Protein AF-A0A1V5WUS6-F1 (afdb_monomer_lite)

Structure (mmCIF, N/CA/C/O backbone):
data_AF-A0A1V5WUS6-F1
#
_entry.id   AF-A0A1V5WUS6-F1
#
loop_
_atom_site.group_PDB
_atom_site.id
_atom_site.type_symbol
_atom_site.label_atom_id
_atom_site.label_alt_id
_atom_site.label_comp_id
_atom_site.label_asym_id
_atom_site.label_entity_id
_atom_site.label_seq_id
_atom_site.pdbx_PDB_ins_code
_atom_site.Cartn_x
_atom_site.Cartn_y
_atom_site.Cartn_z
_atom_site.occupancy
_atom_site.B_iso_or_equiv
_atom_site.auth_seq_id
_atom_site.auth_comp_id
_atom_site.auth_asym_id
_atom_site.auth_atom_id
_atom_site.pdbx_PDB_model_num
ATOM 1 N N . MET A 1 1 ? 22.631 -16.502 -32.847 1.00 62.44 1 MET A N 1
ATOM 2 C CA . MET A 1 1 ? 21.540 -15.737 -32.199 1.00 62.44 1 MET A CA 1
ATOM 3 C C . MET A 1 1 ? 22.213 -14.756 -31.245 1.00 62.44 1 MET A C 1
ATOM 5 O O . MET A 1 1 ? 23.411 -14.928 -31.046 1.00 62.44 1 MET A O 1
ATOM 9 N N . PRO A 1 2 ? 21.577 -13.671 -30.772 1.00 81.31 2 PRO A N 1
ATOM 10 C CA . PRO A 1 2 ? 22.255 -12.816 -29.809 1.00 81.31 2 PRO A CA 1
ATOM 11 C C . PRO A 1 2 ? 22.436 -13.568 -28.485 1.00 81.31 2 PRO A C 1
ATOM 13 O O . PRO A 1 2 ? 21.530 -14.272 -28.034 1.00 81.31 2 PRO A O 1
ATOM 16 N N . GLU A 1 3 ? 23.617 -13.408 -27.900 1.00 85.94 3 GLU A N 1
ATOM 17 C CA . GLU A 1 3 ? 24.054 -14.095 -26.689 1.00 85.94 3 GLU A CA 1
ATOM 18 C C . GLU A 1 3 ? 23.715 -13.232 -25.465 1.00 85.94 3 GLU A C 1
ATOM 20 O O . GLU A 1 3 ? 24.193 -12.102 -25.327 1.00 85.94 3 GLU A O 1
ATOM 25 N N . TRP A 1 4 ? 22.836 -13.734 -24.599 1.00 91.31 4 TRP A N 1
ATOM 26 C CA . TRP A 1 4 ? 22.372 -13.021 -23.412 1.00 91.31 4 TRP A CA 1
ATOM 27 C C . TRP A 1 4 ? 23.276 -13.322 -22.225 1.00 91.31 4 TRP A C 1
ATOM 29 O O . TRP A 1 4 ? 23.575 -14.481 -21.942 1.00 91.31 4 TRP A O 1
ATOM 39 N N . ILE A 1 5 ? 23.644 -12.285 -21.475 1.00 92.75 5 ILE A N 1
ATOM 40 C CA . ILE A 1 5 ? 24.338 -12.448 -20.198 1.00 92.75 5 ILE A CA 1
ATOM 41 C C . ILE A 1 5 ? 23.312 -12.928 -19.181 1.00 92.75 5 ILE A C 1
ATOM 43 O O . ILE A 1 5 ? 22.388 -12.182 -18.849 1.00 92.75 5 ILE A O 1
ATOM 47 N N . ARG A 1 6 ? 23.480 -14.151 -18.677 1.00 91.81 6 ARG A N 1
ATOM 48 C CA . ARG A 1 6 ? 22.611 -14.716 -17.650 1.00 91.81 6 ARG A CA 1
ATOM 49 C C . ARG A 1 6 ? 23.212 -14.530 -16.265 1.00 91.81 6 ARG A C 1
ATOM 51 O O . ARG A 1 6 ? 24.393 -14.775 -16.024 1.00 91.81 6 ARG A O 1
ATOM 58 N N . LEU A 1 7 ? 22.367 -14.078 -15.354 1.00 90.25 7 LEU A N 1
ATOM 59 C CA . LEU A 1 7 ? 22.645 -13.980 -13.936 1.00 90.25 7 LEU A CA 1
ATOM 60 C C . LEU A 1 7 ? 21.566 -14.765 -13.193 1.00 90.25 7 LEU A C 1
ATOM 62 O O . LEU A 1 7 ? 20.386 -14.577 -13.479 1.00 90.25 7 LEU A O 1
ATOM 66 N N . THR A 1 8 ? 21.949 -15.628 -12.262 1.00 89.56 8 THR A N 1
ATOM 67 C CA . THR A 1 8 ? 21.030 -16.455 -11.467 1.00 89.56 8 THR A CA 1
ATOM 68 C C . THR A 1 8 ? 21.262 -16.230 -9.983 1.00 89.56 8 THR A C 1
ATOM 70 O O . THR A 1 8 ? 22.401 -16.038 -9.562 1.00 89.56 8 THR A O 1
ATOM 73 N N . CYS A 1 9 ? 20.211 -16.307 -9.181 1.00 84.31 9 CYS A N 1
ATOM 74 C CA . CYS A 1 9 ? 20.321 -16.424 -7.732 1.00 84.31 9 CYS A CA 1
ATOM 75 C C . CYS A 1 9 ? 19.543 -17.658 -7.268 1.00 84.31 9 CYS A C 1
ATOM 77 O O . CYS A 1 9 ? 18.593 -18.091 -7.929 1.00 84.31 9 CYS A O 1
ATOM 79 N N . GLU A 1 10 ? 19.971 -18.246 -6.154 1.00 75.25 10 GLU A N 1
ATOM 80 C CA . GLU A 1 10 ? 19.093 -19.120 -5.383 1.00 75.25 10 GLU A CA 1
ATOM 81 C C . GLU A 1 10 ? 18.150 -18.189 -4.624 1.00 75.25 10 GLU A C 1
ATOM 83 O O . GLU A 1 10 ? 18.639 -17.387 -3.830 1.00 75.25 10 GLU A O 1
ATOM 88 N N . PRO A 1 11 ? 16.848 -18.185 -4.942 1.00 62.97 11 PRO A N 1
ATOM 89 C CA . PRO A 1 11 ? 15.936 -17.289 -4.263 1.00 62.97 11 PRO A CA 1
ATOM 90 C C . PRO A 1 11 ? 15.671 -17.809 -2.850 1.00 62.97 11 PRO A C 1
ATOM 92 O O . PRO A 1 11 ? 15.524 -19.021 -2.654 1.00 62.97 11 PRO A O 1
ATOM 95 N N . ASP A 1 12 ? 15.553 -16.894 -1.895 1.00 62.06 12 ASP A N 1
ATOM 96 C CA . ASP A 1 12 ? 15.101 -17.235 -0.542 1.00 62.06 12 ASP A CA 1
ATOM 97 C C . ASP A 1 12 ? 13.561 -17.378 -0.491 1.00 62.06 12 ASP A C 1
ATOM 99 O O . ASP A 1 12 ? 13.023 -17.962 0.450 1.00 62.06 12 ASP A O 1
ATOM 103 N N . ASP A 1 13 ? 12.858 -16.908 -1.534 1.00 56.66 13 ASP A N 1
ATOM 104 C CA . ASP A 1 13 ? 11.393 -16.856 -1.642 1.00 56.66 13 ASP A CA 1
ATOM 105 C C . ASP A 1 13 ? 10.882 -17.267 -3.049 1.00 56.66 13 ASP A C 1
ATOM 107 O O . ASP A 1 13 ? 11.535 -17.055 -4.072 1.00 56.66 13 ASP A O 1
ATOM 111 N N . GLU A 1 14 ? 9.685 -17.850 -3.147 1.00 54.53 14 GLU A N 1
ATOM 112 C CA . GLU A 1 14 ? 9.074 -18.262 -4.421 1.00 54.53 14 GLU A CA 1
ATOM 113 C C . GLU A 1 14 ? 8.740 -17.074 -5.345 1.00 54.53 14 GLU A C 1
ATOM 115 O O . GLU A 1 14 ? 8.695 -17.236 -6.572 1.00 54.53 14 GLU A O 1
ATOM 120 N N . ASP A 1 15 ? 8.560 -15.876 -4.785 1.00 54.22 15 ASP A N 1
ATOM 121 C CA . ASP A 1 15 ? 8.222 -14.662 -5.537 1.00 54.22 15 ASP A CA 1
ATOM 122 C C . ASP A 1 15 ? 9.435 -13.904 -6.117 1.00 54.22 15 ASP A C 1
ATOM 124 O O . ASP A 1 15 ? 9.269 -12.998 -6.953 1.00 54.22 15 ASP A O 1
ATOM 128 N N . GLU A 1 16 ? 10.658 -14.299 -5.752 1.00 63.81 16 GLU A N 1
ATOM 129 C CA . GLU A 1 16 ? 11.889 -13.693 -6.257 1.00 63.81 16 GLU A CA 1
ATOM 130 C C . GLU A 1 16 ? 12.244 -14.156 -7.681 1.00 63.81 16 GLU A C 1
ATOM 132 O O . GLU A 1 16 ? 11.954 -15.269 -8.143 1.00 63.81 16 GLU A O 1
ATOM 137 N N . PHE A 1 17 ? 12.891 -13.261 -8.431 1.00 75.69 17 PHE A N 1
ATOM 138 C CA . PHE A 1 17 ? 13.383 -13.591 -9.763 1.00 75.69 17 PHE A CA 1
ATOM 139 C C . PHE A 1 17 ? 14.575 -14.544 -9.652 1.00 75.69 17 PHE A C 1
ATOM 141 O O . PHE A 1 17 ? 15.631 -14.163 -9.176 1.00 75.69 17 PHE A O 1
ATOM 148 N N . ARG A 1 18 ? 14.442 -15.765 -10.171 1.00 81.50 18 ARG A N 1
ATOM 149 C CA . ARG A 1 18 ? 15.521 -16.768 -10.196 1.00 81.50 18 ARG A CA 1
ATOM 150 C C . ARG A 1 18 ? 16.643 -16.422 -11.158 1.00 81.50 18 ARG A C 1
ATOM 152 O O . ARG A 1 18 ? 17.767 -16.900 -11.017 1.00 81.50 18 ARG A O 1
ATOM 159 N N . TYR A 1 19 ? 16.325 -15.656 -12.194 1.00 88.94 19 TYR A N 1
ATOM 160 C CA . TYR A 1 19 ? 17.318 -15.220 -13.157 1.00 88.94 19 TYR A CA 1
ATOM 161 C C . TYR A 1 19 ? 16.983 -13.872 -13.772 1.00 88.94 19 TYR A C 1
ATOM 163 O O . TYR A 1 19 ? 15.819 -13.500 -13.932 1.00 88.94 19 TYR A O 1
ATOM 171 N N . ALA A 1 20 ? 18.045 -13.197 -14.191 1.00 90.31 20 ALA A N 1
ATOM 172 C CA . ALA A 1 20 ? 18.027 -12.034 -15.048 1.00 90.31 20 ALA A CA 1
ATOM 173 C C . ALA A 1 20 ? 18.927 -12.302 -16.264 1.00 90.31 20 ALA A C 1
ATOM 175 O O . ALA A 1 20 ? 20.124 -12.551 -16.135 1.00 90.31 20 ALA A O 1
ATOM 176 N N . GLU A 1 21 ? 18.348 -12.248 -17.456 1.00 93.31 21 GLU A N 1
ATOM 177 C CA . GLU A 1 21 ? 19.040 -12.280 -18.740 1.00 93.31 21 GLU A CA 1
ATOM 178 C C . GLU A 1 21 ? 19.123 -10.839 -19.268 1.00 93.31 21 GLU A C 1
ATOM 180 O O . GLU A 1 21 ? 18.108 -10.144 -19.386 1.00 93.31 21 GLU A O 1
ATOM 185 N N . LEU A 1 22 ? 20.329 -10.368 -19.588 1.00 93.31 22 LEU A N 1
ATOM 186 C CA . LEU A 1 22 ? 20.559 -9.017 -20.094 1.00 93.31 22 LEU A CA 1
ATOM 187 C C . LEU A 1 22 ? 21.292 -9.044 -21.430 1.00 93.31 22 LEU A C 1
ATOM 189 O O . LEU A 1 22 ? 22.274 -9.764 -21.606 1.00 93.31 22 LEU A O 1
ATOM 193 N N . LEU A 1 23 ? 20.852 -8.194 -22.351 1.00 93.12 23 LEU A N 1
ATOM 194 C CA . LEU A 1 23 ? 21.467 -8.030 -23.662 1.00 93.12 23 LEU A CA 1
ATOM 195 C C . LEU A 1 23 ? 21.480 -6.553 -24.050 1.00 93.12 23 LEU A C 1
ATOM 197 O O . LEU A 1 23 ? 20.497 -5.837 -23.868 1.00 93.12 23 LEU A O 1
ATOM 201 N N . CYS A 1 24 ? 22.586 -6.097 -24.626 1.00 91.00 24 CYS A N 1
ATOM 202 C CA . CYS A 1 24 ? 22.674 -4.783 -25.250 1.00 91.00 24 CYS A CA 1
ATOM 203 C C . CYS A 1 24 ? 22.837 -4.953 -26.759 1.00 91.00 24 CYS A C 1
ATOM 205 O O . CYS A 1 24 ? 23.761 -5.628 -27.205 1.00 91.00 24 CYS A O 1
ATOM 207 N N . GLU A 1 25 ? 21.984 -4.292 -27.536 1.00 90.12 25 GLU A N 1
ATOM 208 C CA . GLU A 1 25 ? 22.070 -4.269 -28.996 1.00 90.12 25 GLU A CA 1
ATOM 209 C C . GLU A 1 25 ? 21.793 -2.845 -29.493 1.00 90.12 25 GLU A C 1
ATOM 211 O O . GLU A 1 25 ? 20.718 -2.276 -29.271 1.00 90.12 25 GLU A O 1
ATOM 216 N N . GLY A 1 26 ? 22.797 -2.225 -30.119 1.00 88.56 26 GLY A N 1
ATOM 217 C CA . GLY A 1 26 ? 22.755 -0.805 -30.466 1.00 88.56 26 GLY A CA 1
ATOM 218 C C . GLY A 1 26 ? 22.480 0.071 -29.238 1.00 88.56 26 GLY A C 1
ATOM 219 O O . GLY A 1 26 ? 23.111 -0.072 -28.194 1.00 88.56 26 GLY A O 1
ATOM 220 N N . ASN A 1 27 ? 21.516 0.987 -29.339 1.00 87.56 27 ASN A N 1
ATOM 221 C CA . ASN A 1 27 ? 21.106 1.861 -28.234 1.00 87.56 27 ASN A CA 1
ATOM 222 C C . ASN A 1 27 ? 20.016 1.263 -27.327 1.00 87.56 27 ASN A C 1
ATOM 224 O O . ASN A 1 27 ? 19.425 1.998 -26.530 1.00 87.56 27 ASN A O 1
ATOM 228 N N . LYS A 1 28 ? 19.722 -0.034 -27.449 1.00 87.50 28 LYS A N 1
ATOM 229 C CA . LYS A 1 28 ? 18.692 -0.712 -26.662 1.00 87.50 28 LYS A CA 1
ATOM 230 C C . LYS A 1 28 ? 19.318 -1.656 -25.646 1.00 87.50 28 LYS A C 1
ATOM 232 O O . LYS A 1 28 ? 20.238 -2.410 -25.955 1.00 87.50 28 LYS A O 1
ATOM 237 N N . LEU A 1 29 ? 18.775 -1.614 -24.437 1.00 89.44 29 LEU A N 1
ATOM 238 C CA . LEU A 1 29 ? 19.043 -2.564 -23.371 1.00 89.44 29 LEU A CA 1
ATOM 239 C C . LEU A 1 29 ? 17.800 -3.432 -23.182 1.00 89.44 29 LEU A C 1
ATOM 241 O O . LEU A 1 29 ? 16.721 -2.911 -22.902 1.00 89.44 29 LEU A O 1
ATOM 245 N N . TYR A 1 30 ? 17.966 -4.737 -23.328 1.00 89.62 30 TYR A N 1
ATOM 246 C CA . TYR A 1 30 ? 16.935 -5.733 -23.095 1.00 89.62 30 TYR A CA 1
ATOM 247 C C . TYR A 1 30 ? 17.204 -6.408 -21.756 1.00 89.62 30 TYR A C 1
ATOM 249 O O . TYR A 1 30 ? 18.336 -6.802 -21.469 1.00 89.62 30 TYR A O 1
ATOM 257 N N . ILE A 1 31 ? 16.162 -6.522 -20.942 1.00 90.69 31 ILE A N 1
ATOM 258 C CA . ILE A 1 31 ? 16.214 -7.160 -19.631 1.00 90.69 31 ILE A CA 1
ATOM 259 C C . ILE A 1 31 ? 15.062 -8.150 -19.578 1.00 90.69 31 ILE A C 1
ATOM 261 O O . ILE A 1 31 ? 13.908 -7.775 -19.790 1.00 90.69 31 ILE A O 1
ATOM 265 N N . ARG A 1 32 ? 15.368 -9.411 -19.305 1.00 89.12 32 ARG A N 1
ATOM 266 C CA . ARG A 1 32 ? 14.373 -10.450 -19.070 1.00 89.12 32 ARG A CA 1
ATOM 267 C C . ARG A 1 32 ? 14.598 -11.038 -17.690 1.00 89.12 32 ARG A C 1
ATOM 269 O O . ARG A 1 32 ? 15.693 -11.503 -17.409 1.00 89.12 32 ARG A O 1
ATOM 276 N N . CYS A 1 33 ? 13.569 -11.041 -16.854 1.00 88.94 33 CYS A N 1
ATOM 277 C CA . CYS A 1 33 ? 13.634 -11.648 -15.528 1.00 88.94 33 CYS A CA 1
ATOM 278 C C . CYS A 1 33 ? 12.573 -12.737 -15.405 1.00 88.94 33 CYS A C 1
ATOM 280 O O . CYS A 1 33 ? 11.416 -12.495 -15.761 1.00 88.94 33 CYS A O 1
ATOM 282 N N . GLY A 1 34 ? 12.952 -13.912 -14.905 1.00 85.19 34 GLY A N 1
ATOM 283 C CA . GLY A 1 34 ? 12.038 -15.036 -14.690 1.00 85.19 34 GLY A CA 1
ATOM 284 C C . GLY A 1 34 ? 11.946 -15.428 -13.222 1.00 85.19 34 GLY A C 1
ATOM 285 O O . GLY A 1 34 ? 12.941 -15.372 -12.501 1.00 85.19 34 GLY A O 1
ATOM 286 N N . ARG A 1 35 ? 10.744 -15.795 -12.781 1.00 81.31 35 ARG A N 1
ATOM 287 C CA . ARG A 1 35 ? 10.425 -16.216 -11.407 1.00 81.31 35 ARG A CA 1
ATOM 288 C C . ARG A 1 35 ? 10.353 -17.737 -11.269 1.00 81.31 35 ARG A C 1
ATOM 290 O O . ARG A 1 35 ? 10.345 -18.459 -12.268 1.00 81.31 35 ARG A O 1
ATOM 297 N N . ALA A 1 36 ? 10.292 -18.220 -10.026 1.00 69.25 36 ALA A N 1
ATOM 298 C CA . ALA A 1 36 ? 10.143 -19.642 -9.708 1.00 69.25 36 ALA A CA 1
ATOM 299 C C . ALA A 1 36 ? 8.875 -20.271 -10.306 1.00 69.25 36 ALA A C 1
ATOM 301 O O . ALA A 1 36 ? 8.911 -21.408 -10.772 1.00 69.25 36 ALA A O 1
ATOM 302 N N . ASP A 1 37 ? 7.785 -19.503 -10.346 1.00 67.12 37 ASP A N 1
ATOM 303 C CA . ASP A 1 37 ? 6.474 -19.897 -10.875 1.00 67.12 37 ASP A CA 1
ATOM 304 C C . ASP A 1 37 ? 6.410 -19.960 -12.416 1.00 67.12 37 ASP A C 1
ATOM 306 O O . ASP A 1 37 ? 5.351 -20.214 -12.996 1.00 67.12 37 ASP A O 1
ATOM 310 N N . GLY A 1 38 ? 7.535 -19.717 -13.096 1.00 70.44 38 GLY A N 1
ATOM 311 C CA . GLY A 1 38 ? 7.638 -19.718 -14.552 1.00 70.44 38 GLY A CA 1
ATOM 312 C C . GLY A 1 38 ? 7.119 -18.445 -15.223 1.00 70.44 38 GLY A C 1
ATOM 313 O O . GLY A 1 38 ? 7.113 -18.380 -16.455 1.00 70.44 38 GLY A O 1
ATOM 314 N N . LYS A 1 39 ? 6.703 -17.415 -14.469 1.00 73.69 39 LYS A N 1
ATOM 315 C CA . LYS A 1 39 ? 6.366 -16.114 -15.057 1.00 73.69 39 LYS A CA 1
ATOM 316 C C . LYS A 1 39 ? 7.633 -15.367 -15.455 1.00 73.69 39 LYS A C 1
ATOM 318 O O . LYS A 1 39 ? 8.558 -15.189 -14.662 1.00 73.69 39 LYS A O 1
ATOM 323 N N . GLU A 1 40 ? 7.633 -14.862 -16.683 1.00 81.75 40 GLU A N 1
ATOM 324 C CA . GLU A 1 40 ? 8.701 -14.025 -17.219 1.00 81.75 40 GLU A CA 1
ATOM 325 C C . GLU A 1 40 ? 8.230 -12.579 -17.388 1.00 81.75 40 GLU A C 1
ATOM 327 O O . GLU A 1 40 ? 7.088 -12.294 -17.756 1.00 81.75 40 GLU A O 1
ATOM 332 N N . THR A 1 41 ? 9.148 -11.648 -17.162 1.00 81.88 41 THR A N 1
ATOM 333 C CA . THR A 1 41 ? 8.974 -10.231 -17.470 1.00 81.88 41 THR A CA 1
ATOM 334 C C . THR A 1 41 ? 10.049 -9.802 -18.449 1.00 81.88 41 THR A C 1
ATOM 336 O O . THR A 1 41 ? 11.197 -10.232 -18.354 1.00 81.88 41 THR A O 1
ATOM 339 N N . VAL A 1 42 ? 9.671 -8.961 -19.409 1.00 84.94 42 VAL A N 1
ATOM 340 C CA . VAL A 1 42 ? 10.584 -8.423 -20.416 1.00 84.94 42 VAL A CA 1
ATOM 341 C C . VAL A 1 42 ? 10.472 -6.909 -20.419 1.00 84.94 42 VAL A C 1
ATOM 343 O O . VAL A 1 42 ? 9.386 -6.354 -20.589 1.00 84.94 42 VAL A O 1
ATOM 346 N N . GLU A 1 43 ? 11.609 -6.248 -20.265 1.00 83.94 43 GLU A N 1
ATOM 347 C CA . GLU A 1 43 ? 11.764 -4.805 -20.358 1.00 83.94 43 GLU A CA 1
ATOM 348 C C . GLU A 1 43 ? 12.722 -4.467 -21.504 1.00 83.94 43 GLU A C 1
ATOM 350 O O . GLU A 1 43 ? 13.792 -5.062 -21.648 1.00 83.94 43 GLU A O 1
ATOM 355 N N . ILE A 1 44 ? 12.339 -3.485 -22.322 1.00 86.56 44 ILE A N 1
ATOM 356 C CA . ILE A 1 44 ? 13.185 -2.943 -23.386 1.00 86.56 44 ILE A CA 1
ATOM 357 C C . ILE A 1 44 ? 13.377 -1.455 -23.120 1.00 86.56 44 ILE A C 1
ATOM 359 O O . ILE A 1 44 ? 12.440 -0.660 -23.216 1.00 86.56 44 ILE A O 1
ATOM 363 N N . LYS A 1 45 ? 14.612 -1.063 -22.814 1.00 82.06 45 LYS A N 1
ATOM 364 C CA . LYS A 1 45 ? 14.983 0.323 -22.544 1.00 82.06 45 LYS A CA 1
ATOM 365 C C . LYS A 1 45 ? 15.763 0.892 -23.719 1.00 82.06 45 LYS A C 1
ATOM 367 O O . LYS A 1 45 ? 16.908 0.520 -23.964 1.00 82.06 45 LYS A O 1
ATOM 372 N N . THR A 1 46 ? 15.151 1.833 -24.431 1.00 85.25 46 THR A N 1
ATOM 373 C CA . THR A 1 46 ? 15.827 2.583 -25.499 1.00 85.25 46 THR A CA 1
ATOM 374 C C . THR A 1 46 ? 16.540 3.793 -24.901 1.00 85.25 46 THR A C 1
ATOM 376 O O . THR A 1 46 ? 15.927 4.611 -24.215 1.00 85.25 46 THR A O 1
ATOM 379 N N . LEU A 1 47 ? 17.843 3.906 -25.148 1.00 84.06 47 LEU A N 1
ATOM 380 C CA . LEU A 1 47 ? 18.706 4.966 -24.632 1.00 84.06 47 LEU A CA 1
ATOM 381 C C . LEU A 1 47 ? 19.181 5.889 -25.759 1.00 84.06 47 LEU A C 1
ATOM 383 O O . LEU A 1 47 ? 19.007 5.612 -26.945 1.00 84.06 47 LEU A O 1
ATOM 387 N N . LYS A 1 48 ? 19.775 7.028 -25.384 1.00 83.44 48 LYS A N 1
ATOM 388 C CA . LYS A 1 48 ? 20.193 8.062 -26.346 1.00 83.44 48 LYS A CA 1
ATOM 389 C C . LYS A 1 48 ? 21.288 7.582 -27.301 1.00 83.44 48 LYS A C 1
ATOM 391 O O . LYS A 1 48 ? 21.289 7.970 -28.461 1.00 83.44 48 LYS A O 1
ATOM 396 N N . THR A 1 49 ? 22.219 6.769 -26.807 1.00 88.69 49 THR A N 1
ATOM 397 C CA . THR A 1 49 ? 23.372 6.269 -27.567 1.00 88.69 49 THR A CA 1
ATOM 398 C C . THR A 1 49 ? 23.676 4.822 -27.193 1.00 88.69 49 THR A C 1
ATOM 400 O O . THR A 1 49 ? 23.325 4.372 -26.100 1.00 88.69 49 THR A O 1
ATOM 403 N N . GLU A 1 50 ? 24.377 4.109 -28.073 1.00 90.31 50 GLU A N 1
ATOM 404 C CA . GLU A 1 50 ? 24.885 2.759 -27.797 1.00 90.31 50 GLU A CA 1
ATOM 405 C C . GLU A 1 50 ? 25.826 2.729 -26.586 1.00 90.31 50 GLU A C 1
ATOM 407 O O . GLU A 1 50 ? 25.705 1.866 -25.721 1.00 90.31 50 GLU A O 1
ATOM 412 N N . GLU A 1 51 ? 26.706 3.722 -26.441 1.00 88.44 51 GLU A N 1
ATOM 413 C CA . GLU A 1 51 ? 27.579 3.816 -25.265 1.00 88.44 51 GLU A CA 1
ATOM 414 C C . GLU A 1 51 ? 26.788 3.943 -23.959 1.00 88.44 51 GLU A C 1
ATOM 416 O O . GLU A 1 51 ? 27.167 3.364 -22.940 1.00 88.44 51 GLU A O 1
ATOM 421 N N . SER A 1 52 ? 25.666 4.671 -23.985 1.00 86.44 52 SER A N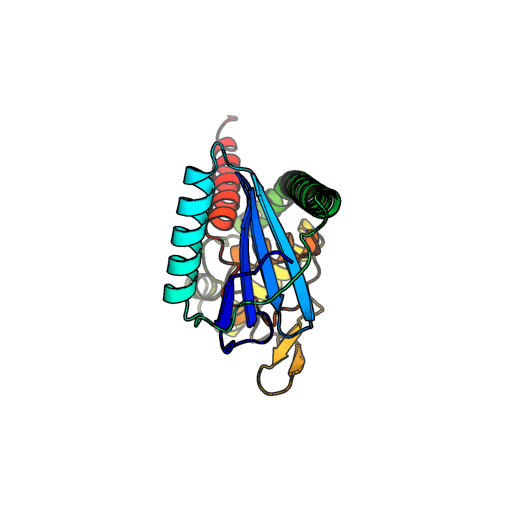 1
ATOM 422 C CA . SER A 1 52 ? 24.777 4.787 -22.826 1.00 86.44 52 SER A CA 1
ATOM 423 C C . SER A 1 52 ? 24.133 3.443 -22.490 1.00 86.44 52 SER A C 1
ATOM 425 O O . SER A 1 52 ? 24.011 3.108 -21.312 1.00 86.44 52 SER A O 1
ATOM 427 N N . ALA A 1 53 ? 23.755 2.660 -23.506 1.00 83.81 53 ALA A N 1
ATOM 428 C CA . ALA A 1 53 ? 23.203 1.319 -23.328 1.00 83.81 53 ALA A CA 1
ATOM 429 C C . ALA A 1 53 ? 24.226 0.344 -22.748 1.00 83.81 53 ALA A C 1
ATOM 431 O O . ALA A 1 53 ? 23.929 -0.313 -21.751 1.00 83.81 53 ALA A O 1
ATOM 432 N N . ARG A 1 54 ? 25.465 0.355 -23.250 1.00 88.69 54 ARG A N 1
ATOM 433 C CA . ARG A 1 54 ? 26.567 -0.443 -22.691 1.00 88.69 54 ARG A CA 1
ATOM 434 C C . ARG A 1 54 ? 26.883 -0.064 -21.244 1.00 88.69 54 ARG A C 1
ATOM 436 O O . ARG A 1 54 ? 27.031 -0.942 -20.401 1.00 88.69 54 ARG A O 1
ATOM 443 N N . ARG A 1 55 ? 26.934 1.235 -20.919 1.00 85.56 55 ARG A N 1
ATOM 444 C CA . ARG A 1 55 ? 27.127 1.687 -19.527 1.00 85.56 55 ARG A CA 1
ATOM 445 C C . ARG A 1 55 ? 25.981 1.226 -18.629 1.00 85.56 55 ARG A C 1
ATOM 447 O O . ARG A 1 55 ? 26.239 0.701 -17.552 1.00 85.56 55 ARG A O 1
ATOM 454 N N . SER A 1 56 ? 24.738 1.377 -19.087 1.00 88.00 56 SER A N 1
ATOM 455 C CA . SER A 1 56 ? 23.554 0.937 -18.342 1.00 88.00 56 SER A CA 1
ATOM 456 C C . SER A 1 56 ? 23.539 -0.578 -18.123 1.00 88.00 56 SER A C 1
ATOM 458 O O . SER A 1 56 ? 23.167 -1.012 -17.035 1.00 88.00 56 SER A O 1
ATOM 460 N N . LEU A 1 57 ? 23.969 -1.372 -19.113 1.00 90.25 57 LEU A N 1
ATOM 461 C CA . LEU A 1 57 ? 24.138 -2.822 -18.986 1.00 90.25 57 LEU A CA 1
ATOM 462 C C . LEU A 1 57 ? 25.123 -3.149 -17.857 1.00 90.25 57 LEU A C 1
ATOM 464 O O . LEU A 1 57 ? 24.769 -3.863 -16.922 1.00 90.25 57 LEU A O 1
ATOM 468 N N . THR A 1 58 ? 26.327 -2.572 -17.896 1.00 88.44 58 THR A N 1
ATOM 469 C CA . THR A 1 58 ? 27.357 -2.801 -16.872 1.00 88.44 58 THR A CA 1
ATOM 470 C C . THR A 1 58 ? 26.885 -2.380 -15.482 1.00 88.44 58 THR A C 1
ATOM 472 O O . THR A 1 58 ? 27.090 -3.108 -14.511 1.00 88.44 58 THR A O 1
ATOM 475 N N . THR A 1 59 ? 26.219 -1.227 -15.365 1.00 89.38 59 THR A N 1
ATOM 476 C CA . THR A 1 59 ? 25.634 -0.777 -14.096 1.00 89.38 59 THR A CA 1
ATOM 477 C C . THR A 1 59 ? 24.610 -1.778 -13.571 1.00 89.38 59 THR A C 1
ATOM 479 O O . THR A 1 59 ? 24.633 -2.082 -12.380 1.00 89.38 59 THR A O 1
ATOM 482 N N . ARG A 1 60 ? 23.744 -2.321 -14.436 1.00 88.19 60 ARG A N 1
ATOM 483 C CA . ARG A 1 60 ? 22.707 -3.272 -14.024 1.00 88.19 60 ARG A CA 1
ATOM 484 C C . ARG A 1 60 ? 23.289 -4.623 -13.614 1.00 88.19 60 ARG A C 1
ATOM 486 O O . ARG A 1 60 ? 22.894 -5.132 -12.574 1.00 88.19 60 ARG A O 1
ATOM 493 N N . ILE A 1 61 ? 24.272 -5.143 -14.351 1.00 88.81 61 ILE A N 1
ATOM 494 C CA . ILE A 1 61 ? 25.008 -6.364 -13.977 1.00 88.81 61 ILE A CA 1
ATOM 495 C C . ILE A 1 61 ? 25.655 -6.197 -12.599 1.00 88.81 61 ILE A C 1
ATOM 497 O O . ILE A 1 61 ? 25.535 -7.067 -11.743 1.00 88.81 61 ILE A O 1
ATOM 501 N N . ASN A 1 62 ? 26.318 -5.064 -12.359 1.00 85.75 62 ASN A N 1
ATOM 502 C CA . ASN A 1 62 ? 26.962 -4.806 -11.074 1.00 85.75 62 ASN A CA 1
ATOM 503 C C . ASN A 1 62 ? 25.955 -4.643 -9.928 1.00 85.75 62 ASN A C 1
ATOM 505 O O . ASN A 1 62 ? 26.272 -5.029 -8.808 1.00 85.75 62 ASN A O 1
ATOM 509 N N . ALA A 1 63 ? 24.773 -4.073 -10.186 1.00 83.88 63 ALA A N 1
ATOM 510 C CA . ALA A 1 63 ? 23.702 -3.993 -9.194 1.00 83.88 63 ALA A CA 1
ATOM 511 C C . ALA A 1 63 ? 23.196 -5.394 -8.819 1.00 83.88 63 ALA A C 1
ATOM 513 O O . ALA A 1 63 ? 23.245 -5.750 -7.649 1.00 83.88 63 ALA A O 1
ATOM 514 N N . LEU A 1 64 ? 22.861 -6.221 -9.815 1.00 85.56 64 LEU A N 1
ATOM 515 C CA . LEU A 1 64 ? 22.402 -7.599 -9.603 1.00 85.56 64 LEU A CA 1
ATOM 516 C C . LEU A 1 64 ? 23.444 -8.447 -8.858 1.00 85.56 64 LEU A C 1
ATOM 518 O O . LEU A 1 64 ? 23.108 -9.200 -7.954 1.00 85.56 64 LEU A O 1
ATOM 522 N N . ARG A 1 65 ? 24.736 -8.271 -9.156 1.00 86.25 65 ARG A N 1
ATOM 523 C CA . ARG A 1 65 ? 25.812 -8.945 -8.408 1.00 86.25 65 ARG A CA 1
ATOM 524 C C . ARG A 1 65 ? 25.888 -8.533 -6.938 1.00 86.25 65 ARG A C 1
ATOM 526 O O . ARG A 1 65 ? 26.252 -9.352 -6.104 1.00 86.25 65 ARG A O 1
ATOM 533 N N . ARG A 1 66 ? 25.579 -7.274 -6.606 1.00 84.75 66 ARG A N 1
ATOM 534 C CA . ARG A 1 66 ? 25.500 -6.826 -5.201 1.00 84.75 66 ARG A CA 1
ATOM 535 C C . ARG A 1 66 ? 24.277 -7.397 -4.491 1.00 84.75 66 ARG A C 1
ATOM 537 O O . ARG A 1 66 ? 24.341 -7.591 -3.286 1.00 84.75 66 ARG A O 1
ATOM 544 N N . GLU A 1 67 ? 23.213 -7.664 -5.241 1.00 81.75 67 GLU A N 1
ATOM 545 C CA . GLU A 1 67 ? 21.985 -8.326 -4.784 1.00 81.75 67 GLU A CA 1
ATOM 546 C C . GLU A 1 67 ? 22.142 -9.858 -4.689 1.00 81.75 67 GLU A C 1
ATOM 548 O O . GLU A 1 67 ? 21.185 -10.547 -4.374 1.00 81.75 67 GLU A O 1
ATOM 553 N N . GLY A 1 68 ? 23.338 -10.409 -4.942 1.00 83.88 68 GLY A N 1
ATOM 554 C CA . GLY A 1 68 ? 23.623 -11.840 -4.776 1.00 83.88 68 GLY A CA 1
ATOM 555 C C . GLY A 1 68 ? 23.500 -12.684 -6.046 1.00 83.88 68 GLY A C 1
ATOM 556 O O . GLY A 1 68 ? 23.772 -13.881 -6.003 1.00 83.88 68 GLY A O 1
ATOM 557 N N . TYR A 1 69 ? 23.172 -12.089 -7.198 1.00 87.44 69 TYR A N 1
ATOM 558 C CA . TYR A 1 69 ? 23.120 -12.834 -8.454 1.00 87.44 69 TYR A CA 1
ATOM 559 C C . TYR A 1 69 ? 24.524 -13.204 -8.948 1.00 87.44 69 TYR A C 1
ATOM 561 O O . TYR A 1 69 ? 25.415 -12.357 -9.094 1.00 87.44 69 TYR A O 1
ATOM 569 N N . LEU A 1 70 ? 24.696 -14.473 -9.296 1.00 88.62 70 LEU A N 1
ATOM 570 C CA . LEU A 1 70 ? 25.921 -15.043 -9.839 1.00 88.62 70 LEU A CA 1
ATOM 571 C C . LEU A 1 70 ? 25.846 -15.117 -11.361 1.00 88.62 70 LEU A C 1
ATOM 573 O O . LEU A 1 70 ? 24.781 -15.305 -11.938 1.00 88.62 70 LEU A O 1
ATOM 577 N N . SER A 1 71 ? 26.986 -14.925 -12.025 1.00 88.44 71 SER A N 1
ATOM 578 C CA . SER A 1 71 ? 27.077 -15.090 -13.478 1.00 88.44 71 SER A CA 1
ATOM 579 C C . SER A 1 71 ? 27.024 -16.566 -13.840 1.00 88.44 71 SER A C 1
ATOM 581 O O . SER A 1 71 ? 27.805 -17.347 -13.305 1.00 88.44 71 SER A O 1
ATOM 583 N N . ASP A 1 72 ? 26.108 -16.893 -14.741 1.00 88.88 72 ASP A N 1
ATOM 584 C CA . ASP A 1 72 ? 25.915 -18.222 -15.311 1.00 88.88 72 ASP A CA 1
ATOM 585 C C . ASP A 1 72 ? 26.370 -18.214 -16.779 1.00 88.88 72 ASP A C 1
ATOM 587 O O . ASP A 1 72 ? 26.729 -17.158 -17.325 1.00 88.88 72 ASP A O 1
ATOM 591 N N . ASP A 1 73 ? 26.360 -19.380 -17.418 1.00 87.12 73 ASP A N 1
ATOM 592 C CA . ASP A 1 73 ? 26.678 -19.493 -18.834 1.00 87.12 73 ASP A CA 1
ATOM 593 C C . ASP A 1 73 ? 25.723 -18.620 -19.674 1.00 87.12 73 ASP A C 1
ATOM 595 O O . ASP A 1 73 ? 24.507 -18.583 -19.424 1.00 87.12 73 ASP A O 1
ATOM 599 N N . PRO A 1 74 ? 26.245 -17.885 -20.673 1.00 86.94 74 PRO A N 1
ATOM 600 C CA . PRO A 1 74 ? 25.407 -17.098 -21.559 1.00 86.94 74 PRO A CA 1
ATOM 601 C C . PRO A 1 74 ? 24.381 -17.965 -22.295 1.00 86.94 74 PRO A C 1
ATOM 603 O O . PRO A 1 74 ? 24.623 -19.134 -22.595 1.00 86.94 74 PRO A O 1
ATOM 606 N N . VAL A 1 75 ? 23.226 -17.382 -22.621 1.00 88.75 75 VAL A N 1
ATOM 607 C CA . VAL A 1 75 ? 22.130 -18.115 -23.273 1.00 88.75 75 VAL A CA 1
ATOM 608 C C . VAL A 1 75 ? 21.817 -17.525 -24.639 1.00 88.75 75 VAL A C 1
ATOM 610 O O . VAL A 1 75 ? 21.577 -16.325 -24.781 1.00 88.75 75 VAL A O 1
ATOM 613 N N . ASP A 1 76 ? 21.739 -18.389 -25.647 1.00 86.69 76 ASP A N 1
ATOM 614 C CA . ASP A 1 76 ? 21.252 -18.038 -26.977 1.00 86.69 76 ASP A CA 1
ATOM 615 C C . ASP A 1 76 ? 19.723 -17.940 -26.985 1.00 86.69 76 ASP A C 1
ATOM 617 O O . ASP A 1 76 ? 19.015 -18.945 -26.870 1.00 86.69 76 ASP A O 1
ATOM 621 N N . ARG A 1 77 ? 19.185 -16.727 -27.163 1.00 81.94 77 ARG A N 1
ATOM 622 C CA . ARG A 1 77 ? 17.732 -16.505 -27.260 1.00 81.94 77 ARG A CA 1
ATOM 623 C C . ARG A 1 77 ? 17.365 -15.437 -28.288 1.00 81.94 77 ARG A C 1
ATOM 625 O O . ARG A 1 77 ? 18.134 -14.501 -28.510 1.00 81.94 77 ARG A O 1
ATOM 632 N N . PRO A 1 78 ? 16.172 -15.526 -28.908 1.00 84.56 78 PRO A N 1
ATOM 633 C CA . PRO A 1 78 ? 15.691 -14.484 -29.805 1.00 84.56 78 PRO A CA 1
ATOM 634 C C . PRO A 1 78 ? 15.390 -13.189 -29.042 1.00 84.56 78 PRO A C 1
ATOM 636 O O . PRO A 1 78 ? 15.014 -13.207 -27.864 1.00 84.56 78 PRO A O 1
ATOM 639 N N . LEU A 1 79 ? 15.522 -12.065 -29.746 1.00 80.94 79 LEU A N 1
ATOM 640 C CA . LEU A 1 79 ? 15.093 -10.766 -29.241 1.00 80.94 79 LEU A CA 1
ATOM 641 C C . LEU A 1 79 ? 13.577 -10.776 -29.020 1.00 80.94 79 LEU A C 1
ATOM 643 O O . LEU A 1 79 ? 12.848 -11.288 -29.869 1.00 80.94 79 LEU A O 1
ATOM 647 N N . PRO A 1 80 ? 13.088 -10.223 -27.903 1.00 72.00 80 PRO A N 1
ATOM 648 C CA . PRO A 1 80 ? 11.659 -10.045 -27.705 1.00 72.00 80 PRO A CA 1
ATOM 649 C C . PRO A 1 80 ? 11.097 -9.031 -28.707 1.00 72.00 80 PRO A C 1
ATOM 651 O O . PRO A 1 80 ? 11.725 -8.003 -28.978 1.00 72.00 80 PRO A O 1
ATOM 654 N N . ASP A 1 81 ? 9.893 -9.296 -29.217 1.00 68.81 81 ASP A N 1
ATOM 655 C CA . ASP A 1 81 ? 9.214 -8.380 -30.129 1.00 68.81 81 ASP A CA 1
ATOM 656 C C . ASP A 1 81 ? 8.948 -7.034 -29.438 1.00 68.81 81 ASP A C 1
ATOM 658 O O . ASP A 1 81 ? 8.413 -6.951 -28.326 1.00 68.81 81 ASP A O 1
ATOM 662 N N . ALA A 1 82 ? 9.326 -5.944 -30.107 1.00 59.88 82 ALA A N 1
ATOM 663 C CA . ALA A 1 82 ? 9.196 -4.591 -29.568 1.00 59.88 82 ALA A CA 1
ATOM 664 C C . ALA A 1 82 ? 7.732 -4.200 -29.272 1.00 59.88 82 ALA A C 1
ATOM 666 O O . ALA A 1 82 ? 7.489 -3.377 -28.390 1.00 59.88 82 ALA A O 1
ATOM 667 N N . SER A 1 83 ? 6.761 -4.823 -29.953 1.00 57.97 83 SER A N 1
ATOM 668 C CA . SER A 1 83 ? 5.324 -4.612 -29.731 1.00 57.97 83 SER A CA 1
ATOM 669 C C . SER A 1 83 ? 4.886 -5.009 -28.319 1.00 57.97 83 SER A C 1
ATOM 671 O O . SER A 1 83 ? 4.170 -4.254 -27.667 1.00 57.97 83 SER A O 1
ATOM 673 N N . THR A 1 84 ? 5.387 -6.132 -27.799 1.00 56.84 84 THR A N 1
ATOM 674 C CA . THR A 1 84 ? 5.046 -6.637 -26.459 1.00 56.84 84 THR A CA 1
ATOM 675 C C . THR A 1 84 ? 5.562 -5.755 -25.318 1.00 56.84 84 THR A C 1
ATOM 677 O O . THR A 1 84 ? 4.932 -5.675 -24.263 1.00 56.84 84 THR A O 1
ATOM 680 N N . ALA A 1 85 ? 6.686 -5.056 -25.503 1.00 53.38 85 ALA A N 1
ATOM 681 C CA . ALA A 1 85 ? 7.236 -4.167 -24.477 1.00 53.38 85 ALA A CA 1
ATOM 682 C C . ALA A 1 85 ? 6.476 -2.834 -24.388 1.00 53.38 85 ALA A C 1
ATOM 684 O O . ALA A 1 85 ? 6.185 -2.361 -23.286 1.00 53.38 85 ALA A O 1
ATOM 685 N N . ASP A 1 86 ? 6.104 -2.252 -25.532 1.00 57.94 86 ASP A N 1
ATOM 686 C CA . ASP A 1 86 ? 5.294 -1.030 -25.578 1.00 57.94 86 ASP A CA 1
ATOM 687 C C . ASP A 1 86 ? 3.857 -1.275 -25.097 1.00 57.94 86 ASP A C 1
ATOM 689 O O . ASP A 1 86 ? 3.281 -0.425 -24.415 1.00 57.94 86 ASP A O 1
ATOM 693 N N . GLU A 1 87 ? 3.287 -2.446 -25.384 1.00 57.53 87 GLU A N 1
ATOM 694 C CA . GLU A 1 87 ? 1.956 -2.834 -24.912 1.00 57.53 87 GLU A CA 1
ATOM 695 C C . GLU A 1 87 ? 1.929 -3.043 -23.391 1.00 57.53 87 GLU A C 1
ATOM 697 O O . GLU A 1 87 ? 1.069 -2.485 -22.708 1.00 57.53 87 GLU A O 1
ATOM 702 N N . ASN A 1 88 ? 2.938 -3.717 -22.825 1.00 57.81 88 ASN A N 1
ATOM 703 C CA . ASN A 1 88 ? 3.087 -3.842 -21.372 1.00 57.81 88 ASN A CA 1
ATOM 704 C C . ASN A 1 88 ? 3.310 -2.486 -20.686 1.00 57.81 88 ASN A C 1
ATOM 706 O O . ASN A 1 88 ? 2.752 -2.235 -19.616 1.00 57.81 88 ASN A O 1
ATOM 710 N N . ARG A 1 89 ? 4.090 -1.584 -21.297 1.00 59.66 89 ARG A N 1
ATOM 711 C CA . ARG A 1 89 ? 4.308 -0.231 -20.767 1.00 59.66 89 ARG A CA 1
ATOM 712 C C . ARG A 1 89 ? 3.025 0.599 -20.775 1.00 59.66 89 ARG A C 1
ATOM 714 O O . ARG A 1 89 ? 2.731 1.252 -19.777 1.00 59.66 89 ARG A O 1
ATOM 721 N N . ARG A 1 90 ? 2.258 0.567 -21.871 1.00 63.06 90 ARG A N 1
ATOM 722 C CA . ARG A 1 90 ? 0.956 1.249 -21.965 1.00 63.06 90 ARG A CA 1
ATOM 723 C C . ARG A 1 90 ? -0.035 0.695 -20.953 1.00 63.06 90 ARG A C 1
ATOM 725 O O . ARG A 1 90 ? -0.699 1.481 -20.288 1.00 63.06 90 ARG A O 1
ATOM 732 N N . ARG A 1 91 ? -0.076 -0.630 -20.782 1.00 62.69 91 ARG A N 1
ATOM 733 C CA . ARG A 1 91 ? -0.932 -1.272 -19.782 1.00 62.69 91 ARG A CA 1
ATOM 734 C C . ARG A 1 91 ? -0.595 -0.795 -18.369 1.00 62.69 91 ARG A C 1
ATOM 736 O O . ARG A 1 91 ? -1.495 -0.360 -17.667 1.00 62.69 91 ARG A O 1
ATOM 743 N N . ARG A 1 92 ? 0.691 -0.758 -17.996 1.00 59.28 92 ARG A N 1
ATOM 744 C CA . ARG A 1 92 ? 1.133 -0.241 -16.686 1.00 59.28 92 ARG A CA 1
ATOM 745 C C . ARG A 1 92 ? 0.778 1.232 -16.476 1.00 59.28 92 ARG A C 1
ATOM 747 O O . ARG A 1 92 ? 0.299 1.588 -15.411 1.00 59.28 92 ARG A O 1
ATOM 754 N N . GLN A 1 93 ? 0.971 2.082 -17.485 1.00 61.16 93 GLN A N 1
ATOM 755 C CA . GLN A 1 93 ? 0.602 3.502 -17.392 1.00 61.16 93 GLN A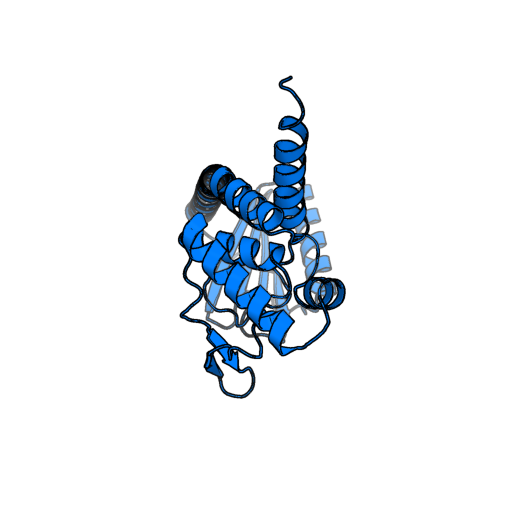 CA 1
ATOM 756 C C . GLN A 1 93 ? -0.912 3.703 -17.261 1.00 61.16 93 GLN A C 1
ATOM 758 O O . GLN A 1 93 ? -1.358 4.594 -16.546 1.00 61.16 93 GLN A O 1
ATOM 763 N N . GLN A 1 94 ? -1.704 2.874 -17.938 1.00 68.19 94 GLN A N 1
ATOM 764 C CA . GLN A 1 94 ? -3.159 2.915 -17.847 1.00 68.19 94 GLN A CA 1
ATOM 765 C C . GLN A 1 94 ? -3.660 2.382 -16.496 1.00 68.19 94 GLN A C 1
ATOM 767 O O . GLN A 1 94 ? -4.562 2.973 -15.910 1.00 68.19 94 GLN A O 1
ATOM 772 N N . GLU A 1 95 ? -3.042 1.321 -15.969 1.00 60.97 95 GLU A N 1
ATOM 773 C CA . GLU A 1 95 ? -3.271 0.822 -14.606 1.00 60.97 95 GLU A CA 1
ATOM 774 C C . GLU A 1 95 ? -2.927 1.903 -13.560 1.00 60.97 95 GLU A C 1
ATOM 776 O O . GLU A 1 95 ? -3.710 2.144 -12.647 1.00 60.97 95 GLU A O 1
ATOM 781 N N . GLU A 1 96 ? -1.810 2.619 -13.723 1.00 60.19 96 GLU A N 1
ATOM 782 C CA . GLU A 1 96 ? -1.377 3.696 -12.819 1.00 60.19 96 GLU A CA 1
ATOM 783 C C . GLU A 1 96 ? -2.299 4.928 -12.854 1.00 60.19 96 GLU A C 1
ATOM 785 O O . GLU A 1 96 ? -2.606 5.508 -11.812 1.00 60.19 96 GLU A O 1
ATOM 790 N N . LEU A 1 97 ? -2.800 5.306 -14.034 1.00 66.25 97 LEU A N 1
ATOM 791 C CA . LEU A 1 97 ? -3.795 6.374 -14.170 1.00 66.25 97 LEU A CA 1
ATOM 792 C C . LEU A 1 97 ? -5.123 5.999 -13.506 1.00 66.25 97 LEU A C 1
ATOM 794 O O . LEU A 1 97 ? -5.651 6.790 -12.727 1.00 66.25 97 LEU A O 1
ATOM 798 N N . MET A 1 98 ? -5.622 4.779 -13.740 1.00 62.41 98 MET A N 1
ATOM 799 C CA . MET A 1 98 ? -6.840 4.312 -13.071 1.00 62.41 98 MET A CA 1
ATOM 800 C C . MET A 1 98 ? -6.662 4.229 -11.550 1.00 62.41 98 MET A C 1
ATOM 802 O O . MET A 1 98 ? -7.592 4.554 -10.816 1.00 62.41 98 MET A O 1
ATOM 806 N N . ARG A 1 99 ? -5.472 3.861 -11.056 1.00 58.38 99 ARG A N 1
ATOM 807 C CA . ARG A 1 99 ? -5.152 3.894 -9.617 1.00 58.38 99 ARG A CA 1
ATOM 808 C C . ARG A 1 99 ? -5.244 5.303 -9.035 1.00 58.38 99 ARG A C 1
ATOM 810 O O . ARG A 1 99 ? -5.862 5.485 -7.988 1.00 58.38 99 ARG A O 1
ATOM 817 N N . ARG A 1 100 ? -4.675 6.305 -9.713 1.00 60.44 100 ARG A N 1
ATOM 818 C CA . ARG A 1 100 ? -4.740 7.708 -9.266 1.00 60.44 100 ARG A CA 1
ATOM 819 C C . ARG A 1 100 ? -6.169 8.238 -9.214 1.00 60.44 100 ARG A C 1
ATOM 821 O O . ARG A 1 100 ? -6.561 8.796 -8.195 1.00 60.44 100 ARG A O 1
ATOM 828 N N . GLU A 1 101 ? -6.957 8.009 -10.263 1.00 63.44 101 GLU A N 1
ATOM 829 C CA . GLU A 1 101 ? -8.363 8.438 -10.299 1.00 63.44 101 GLU A CA 1
ATOM 830 C C . GLU A 1 101 ? -9.188 7.780 -9.180 1.00 63.44 101 GLU A C 1
ATOM 832 O O . GLU A 1 101 ? -10.042 8.416 -8.558 1.00 63.44 101 GLU A O 1
ATOM 837 N N . GLN A 1 102 ? -8.905 6.514 -8.863 1.00 59.91 102 GLN A N 1
ATOM 838 C CA . GLN A 1 102 ? -9.567 5.827 -7.759 1.00 59.91 102 GLN A CA 1
ATOM 839 C C . GLN A 1 102 ? -9.170 6.396 -6.388 1.00 59.91 102 GLN A C 1
ATOM 841 O O . GLN A 1 102 ? -10.052 6.562 -5.544 1.00 59.91 102 GLN A O 1
ATOM 846 N N . LEU A 1 103 ? -7.893 6.730 -6.159 1.00 59.28 103 LEU A N 1
ATOM 847 C CA . LEU A 1 103 ? -7.428 7.371 -4.918 1.00 59.28 103 LEU A CA 1
ATOM 848 C C . LEU A 1 103 ? -8.074 8.744 -4.710 1.00 59.28 103 LEU A C 1
ATOM 850 O O . LEU A 1 103 ? -8.578 9.032 -3.623 1.00 59.28 103 LEU A O 1
ATOM 854 N N . GLU A 1 104 ? -8.136 9.559 -5.763 1.00 64.94 104 GLU A N 1
ATOM 855 C CA . GLU A 1 104 ? -8.830 10.851 -5.732 1.00 64.94 104 GLU A CA 1
ATOM 856 C C . GLU A 1 104 ? -10.322 10.679 -5.406 1.00 64.94 104 GLU A C 1
ATOM 858 O O . GLU A 1 104 ? -10.881 11.436 -4.613 1.00 64.94 104 GLU A O 1
ATOM 863 N N . SER A 1 105 ? -10.965 9.629 -5.931 1.00 65.88 105 SER A N 1
ATOM 864 C CA . SER A 1 105 ? -12.374 9.335 -5.632 1.00 65.88 105 SER A CA 1
ATOM 865 C C . SER A 1 105 ? -12.620 8.827 -4.200 1.00 65.88 105 SER A C 1
ATOM 867 O O . SER A 1 105 ? -13.699 9.044 -3.642 1.00 65.88 105 SER A O 1
ATOM 869 N N . ALA A 1 106 ? -11.633 8.163 -3.587 1.00 66.69 106 ALA A N 1
ATOM 870 C CA . ALA A 1 106 ? -11.714 7.633 -2.225 1.00 66.69 106 ALA A CA 1
ATOM 871 C C . ALA A 1 106 ? -11.374 8.687 -1.155 1.00 66.69 106 ALA A C 1
ATOM 873 O O . ALA A 1 106 ? -11.810 8.566 -0.006 1.00 66.69 106 ALA A O 1
ATOM 874 N N . GLN A 1 107 ? -10.647 9.742 -1.536 1.00 72.19 107 GLN A N 1
ATOM 875 C CA . GLN A 1 107 ? -10.166 10.798 -0.645 1.00 72.19 107 GLN A CA 1
ATOM 876 C C . GLN A 1 107 ? -11.269 11.436 0.225 1.00 72.19 107 GLN A C 1
ATOM 878 O O . GLN A 1 107 ? -11.060 11.528 1.437 1.00 72.19 107 GLN A O 1
ATOM 883 N N . PRO A 1 108 ? -12.469 11.792 -0.289 1.00 77.50 108 PRO A N 1
ATOM 884 C CA . PRO A 1 108 ? -13.525 12.366 0.550 1.00 77.50 108 PRO A CA 1
ATOM 885 C C . PRO A 1 108 ? -14.009 11.407 1.645 1.00 77.50 108 PRO A C 1
ATOM 887 O O . PRO A 1 108 ? -14.230 11.816 2.782 1.00 77.50 108 PRO A O 1
ATOM 890 N N . ARG A 1 109 ? -14.111 10.107 1.336 1.00 81.62 109 ARG A N 1
ATOM 891 C CA . ARG A 1 109 ? -14.561 9.091 2.301 1.00 81.62 109 ARG A CA 1
ATOM 892 C C . ARG A 1 109 ? -13.522 8.836 3.393 1.00 81.62 109 ARG A C 1
ATOM 894 O O . ARG A 1 109 ? -13.891 8.554 4.532 1.00 81.62 109 ARG A O 1
ATOM 901 N N . LEU A 1 110 ? -12.234 8.948 3.060 1.00 82.88 110 LEU A N 1
ATOM 902 C CA . LEU A 1 110 ? -11.133 8.856 4.025 1.00 82.88 110 LEU A CA 1
ATOM 903 C C . LEU A 1 110 ? -11.120 10.050 4.980 1.00 82.88 110 LEU A C 1
ATOM 905 O O . LEU A 1 110 ? -10.957 9.866 6.186 1.00 82.88 110 LEU A O 1
ATOM 909 N N . VAL A 1 111 ? -11.363 11.256 4.463 1.00 83.75 111 VAL A N 1
ATOM 910 C CA . VAL A 1 111 ? -11.542 12.454 5.294 1.00 83.75 111 VAL A CA 1
ATOM 911 C C . VAL A 1 111 ? -12.733 12.265 6.238 1.00 83.75 111 VAL A C 1
ATOM 913 O O . VAL A 1 111 ? -12.599 12.456 7.446 1.00 83.75 111 VAL A O 1
ATOM 916 N N . ASP A 1 112 ? -13.875 11.799 5.734 1.00 87.62 112 ASP A N 1
ATOM 917 C CA . ASP A 1 112 ? -15.050 11.544 6.573 1.00 87.62 112 ASP A CA 1
ATOM 918 C C . ASP A 1 112 ? -14.801 10.467 7.641 1.00 87.62 112 ASP A C 1
ATOM 920 O O . ASP A 1 112 ? -15.278 10.595 8.771 1.00 87.62 112 ASP A O 1
ATOM 924 N N . PHE A 1 113 ? -14.029 9.425 7.317 1.00 91.19 113 PHE A N 1
ATOM 925 C CA . PHE A 1 113 ? -13.611 8.399 8.271 1.00 91.19 113 PHE A CA 1
ATOM 926 C C . PHE A 1 113 ? -12.803 8.994 9.432 1.00 91.19 113 PHE A C 1
ATOM 928 O O . PHE A 1 113 ? -13.165 8.789 10.593 1.00 91.19 113 PHE A O 1
ATOM 935 N N . PHE A 1 114 ? -11.744 9.758 9.144 1.00 89.31 114 PHE A N 1
ATOM 936 C CA . PHE A 1 114 ? -10.900 10.349 10.187 1.00 89.31 114 PHE A CA 1
ATOM 937 C C . PHE A 1 114 ? -11.620 11.437 10.979 1.00 89.31 114 PHE A C 1
ATOM 939 O O . PHE A 1 114 ? -11.430 11.535 12.191 1.00 89.31 114 PHE A O 1
ATOM 946 N N . LYS A 1 115 ? -12.498 12.209 10.334 1.00 88.44 115 LYS A N 1
ATOM 947 C CA . LYS A 1 115 ? -13.347 13.182 11.022 1.00 88.44 115 LYS A CA 1
ATOM 948 C C . LYS A 1 115 ? -14.251 12.496 12.045 1.00 88.44 115 LYS A C 1
ATOM 950 O O . LYS A 1 115 ? -14.193 12.831 13.222 1.00 88.44 115 LYS A O 1
ATOM 955 N N . GLN A 1 116 ? -15.003 11.473 11.631 1.00 92.25 116 GLN A N 1
ATOM 956 C CA . GLN A 1 116 ? -15.872 10.716 12.541 1.00 92.25 116 GLN A CA 1
ATOM 957 C C . GLN A 1 116 ? -15.090 9.982 13.636 1.00 92.25 116 GLN A C 1
ATOM 959 O O . GLN A 1 116 ? -15.609 9.776 14.734 1.00 92.25 116 GLN A O 1
ATOM 964 N N . TRP A 1 117 ? -13.854 9.569 13.348 1.00 92.81 117 TRP A N 1
ATOM 965 C CA . TRP A 1 117 ? -12.962 8.982 14.342 1.00 92.81 117 TRP A CA 1
ATOM 966 C C . TRP A 1 117 ? -12.554 10.003 15.412 1.00 92.81 117 TRP A C 1
ATOM 968 O O . TRP A 1 117 ? -12.700 9.735 16.604 1.00 92.81 117 TRP A O 1
ATOM 978 N N . ASN A 1 118 ? -12.128 11.196 14.995 1.00 90.31 118 ASN A N 1
ATOM 979 C CA . ASN A 1 118 ? -11.753 12.270 15.914 1.00 90.31 118 ASN A CA 1
ATOM 980 C C . ASN A 1 118 ? -12.960 12.805 16.707 1.00 90.31 118 ASN A C 1
ATOM 982 O O . ASN A 1 118 ? -12.829 13.062 17.902 1.00 90.31 118 ASN A O 1
ATOM 986 N N . ASP A 1 119 ? -14.151 12.881 16.099 1.00 90.50 119 ASP A N 1
ATOM 987 C CA . ASP A 1 119 ? -15.399 13.290 16.769 1.00 90.50 119 ASP A CA 1
ATOM 988 C C . ASP A 1 119 ? -15.793 12.341 17.920 1.00 90.50 119 ASP A C 1
ATOM 990 O O . ASP A 1 119 ? -16.487 12.737 18.858 1.00 90.50 119 ASP A O 1
ATOM 994 N N . LYS A 1 120 ? -15.321 11.085 17.894 1.00 88.19 120 LYS A N 1
ATOM 995 C CA . LYS A 1 120 ? -15.473 10.119 18.998 1.00 88.19 120 LYS A CA 1
ATOM 996 C C . LYS A 1 120 ? -14.484 10.344 20.150 1.00 88.19 120 LYS A C 1
ATOM 998 O O . LYS A 1 120 ? -14.541 9.616 21.139 1.00 88.19 120 LYS A O 1
ATOM 1003 N N . GLY A 1 121 ? -13.605 11.341 20.046 1.00 88.81 121 GLY A N 1
ATOM 1004 C CA . GLY A 1 121 ? -12.579 11.661 21.041 1.00 88.81 121 GLY A CA 1
ATOM 1005 C C . GLY A 1 121 ? -11.307 10.821 20.916 1.00 88.81 121 GLY A C 1
ATOM 1006 O O . GLY A 1 121 ? -10.522 10.753 21.861 1.00 88.81 121 GLY A O 1
ATOM 1007 N N . TYR A 1 122 ? -11.113 10.164 19.774 1.00 88.94 122 TYR A N 1
ATOM 1008 C CA . TYR A 1 122 ? -9.983 9.285 19.500 1.00 88.94 122 TYR A CA 1
ATOM 1009 C C . TYR A 1 122 ? -8.981 9.942 18.547 1.00 88.94 122 TYR A C 1
ATOM 1011 O O . TYR A 1 122 ? -9.367 10.663 17.638 1.00 88.94 122 TYR A O 1
ATOM 1019 N N . ASP A 1 123 ? -7.687 9.668 18.718 1.00 86.81 123 ASP A N 1
ATOM 1020 C CA . ASP A 1 123 ? -6.637 10.206 17.841 1.00 86.81 123 ASP A CA 1
ATOM 1021 C C . ASP A 1 123 ? -6.246 9.161 16.789 1.00 86.81 123 ASP A C 1
ATOM 1023 O O . ASP A 1 123 ? -5.817 8.054 17.119 1.00 86.81 123 ASP A O 1
ATOM 1027 N N . HIS A 1 124 ? -6.394 9.499 15.509 1.00 82.31 124 HIS A N 1
ATOM 1028 C CA . HIS A 1 124 ? -6.043 8.625 14.388 1.00 82.31 124 HIS A CA 1
ATOM 1029 C C . HIS A 1 124 ? -4.541 8.300 14.300 1.00 82.31 124 HIS A C 1
ATOM 1031 O O . HIS A 1 124 ? -4.186 7.262 13.738 1.00 82.31 124 HIS A O 1
ATOM 1037 N N . ARG A 1 125 ? -3.670 9.137 14.882 1.00 83.25 125 ARG A N 1
ATOM 1038 C CA . ARG A 1 125 ? -2.206 8.959 14.906 1.00 83.25 125 ARG A CA 1
ATOM 1039 C C . ARG A 1 125 ? -1.741 7.977 15.973 1.00 83.25 125 ARG A C 1
ATOM 1041 O O . ARG A 1 125 ? -0.614 7.490 15.923 1.00 83.25 125 ARG A O 1
ATOM 1048 N N . LEU A 1 126 ? -2.597 7.688 16.949 1.00 85.06 126 LEU A N 1
ATOM 1049 C CA . LEU A 1 126 ? -2.275 6.783 18.040 1.00 85.06 126 LEU A CA 1
ATOM 1050 C C . LEU A 1 126 ? -2.692 5.354 17.706 1.00 85.06 126 LEU A C 1
ATOM 1052 O O . LEU A 1 126 ? -3.797 5.088 17.224 1.00 85.06 126 LEU A O 1
ATOM 1056 N N . SER A 1 127 ? -1.821 4.411 18.060 1.00 88.06 127 SER A N 1
ATOM 1057 C CA . SER A 1 127 ? -2.166 2.990 18.058 1.00 88.06 127 SER A CA 1
ATOM 1058 C C . SER A 1 127 ? -3.330 2.702 19.009 1.00 88.06 127 SER A C 1
ATOM 1060 O O . SER A 1 127 ? -3.523 3.390 20.016 1.00 88.06 127 SER A O 1
ATOM 1062 N N . PHE A 1 128 ? -4.077 1.630 18.759 1.00 89.75 128 PHE A N 1
ATOM 1063 C CA . PHE A 1 128 ? -5.199 1.236 19.617 1.00 89.75 128 PHE A CA 1
ATOM 1064 C C . PHE A 1 128 ? -4.773 0.973 21.068 1.00 89.75 128 PHE A C 1
ATOM 1066 O O . PHE A 1 128 ? -5.517 1.269 22.004 1.00 89.75 128 PHE A O 1
ATOM 1073 N N . PHE A 1 129 ? -3.550 0.476 21.275 1.00 87.12 129 PHE A N 1
ATOM 1074 C CA . PHE A 1 129 ? -2.980 0.309 22.611 1.00 87.12 129 PHE A CA 1
ATOM 1075 C C . PHE A 1 129 ? -2.687 1.647 23.295 1.00 87.12 129 PHE A C 1
ATOM 1077 O O . PHE A 1 129 ? -3.029 1.800 24.466 1.00 87.12 129 PHE A O 1
ATOM 1084 N N . GLN A 1 130 ? -2.116 2.624 22.584 1.00 88.75 130 GLN A N 1
ATOM 1085 C CA . GLN A 1 130 ? -1.892 3.973 23.124 1.00 88.75 130 GLN A CA 1
ATOM 1086 C C . GLN A 1 130 ? -3.219 4.664 23.465 1.00 88.75 130 GLN A C 1
ATOM 1088 O O . GLN A 1 130 ? -3.358 5.246 24.537 1.00 88.75 130 GLN A O 1
ATOM 1093 N N . GLN A 1 131 ? -4.240 4.527 22.620 1.00 90.19 131 GLN A N 1
ATOM 1094 C CA . GLN A 1 131 ? -5.570 5.074 22.906 1.00 90.19 131 GLN A CA 1
ATOM 1095 C C . GLN A 1 131 ? -6.240 4.407 24.117 1.00 90.19 131 GLN A C 1
ATOM 1097 O O . GLN A 1 131 ? -6.844 5.077 24.962 1.00 90.19 131 GLN A O 1
ATOM 1102 N N . ALA A 1 132 ? -6.0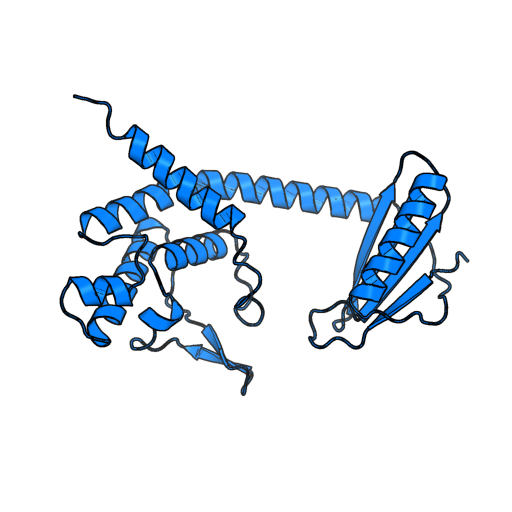88 3.088 24.264 1.00 89.12 132 ALA A N 1
ATOM 1103 C CA . ALA A 1 132 ? -6.555 2.376 25.450 1.00 89.12 132 ALA A CA 1
ATOM 1104 C C . ALA A 1 132 ? -5.822 2.832 26.724 1.00 89.12 132 ALA A C 1
ATOM 1106 O O . ALA A 1 132 ? -6.441 2.897 27.784 1.00 89.12 132 ALA A O 1
ATOM 1107 N N . GLN A 1 133 ? -4.530 3.177 26.638 1.00 88.69 133 GLN A N 1
ATOM 1108 C CA . GLN A 1 133 ? -3.775 3.722 27.773 1.00 88.69 133 GLN A CA 1
ATOM 1109 C C . GLN A 1 133 ? -4.341 5.063 28.251 1.00 88.69 133 GLN A C 1
ATOM 1111 O O . GLN A 1 133 ? -4.494 5.251 29.456 1.00 88.69 133 GLN A O 1
ATOM 1116 N N . LEU A 1 134 ? -4.727 5.950 27.330 1.00 83.56 134 LEU A N 1
ATOM 1117 C CA . LEU A 1 134 ? -5.287 7.268 27.660 1.00 83.56 134 LEU A CA 1
ATOM 1118 C C . LEU A 1 134 ? -6.663 7.203 28.334 1.00 83.56 134 LEU A C 1
ATOM 1120 O O . LEU A 1 134 ? -7.037 8.102 29.080 1.00 83.56 134 LEU A O 1
ATOM 1124 N N . THR A 1 135 ? -7.421 6.137 28.089 1.00 77.50 135 THR A N 1
ATOM 1125 C CA . THR A 1 135 ? -8.816 6.019 28.533 1.00 77.50 135 THR A CA 1
ATOM 1126 C C . THR A 1 135 ? -9.005 5.000 29.664 1.00 77.50 135 THR A C 1
ATOM 1128 O O . THR A 1 135 ? -10.140 4.711 30.043 1.00 77.50 135 THR A O 1
ATOM 1131 N N . GLY A 1 136 ? -7.926 4.425 30.201 1.00 77.62 136 GLY A N 1
ATOM 1132 C CA . GLY A 1 136 ? -7.956 3.340 31.187 1.00 77.62 136 GLY A CA 1
ATOM 1133 C C . GLY A 1 136 ? -7.580 2.002 30.551 1.00 77.62 136 GLY A C 1
ATOM 1134 O O . GLY A 1 136 ? -8.405 1.346 29.910 1.00 77.62 136 GLY A O 1
ATOM 1135 N N . TYR A 1 137 ? -6.316 1.615 30.732 1.00 75.81 137 TYR A N 1
ATOM 1136 C CA . TYR A 1 137 ? -5.691 0.514 30.007 1.00 75.81 137 TYR A CA 1
ATOM 1137 C C . TYR A 1 137 ? -6.316 -0.851 30.315 1.00 75.81 137 TYR A C 1
ATOM 1139 O O . TYR A 1 137 ? -6.299 -1.331 31.447 1.00 75.81 137 TYR A O 1
ATOM 1147 N N . SER A 1 138 ? -6.769 -1.536 29.266 1.00 81.12 138 SER A N 1
ATOM 1148 C CA . SER A 1 138 ? -6.873 -2.993 29.250 1.00 81.12 138 SER A CA 1
ATOM 1149 C C . SER A 1 138 ? -6.701 -3.506 27.823 1.00 81.12 138 SER A C 1
ATOM 1151 O O . SER A 1 138 ? -7.094 -2.848 26.857 1.00 81.12 138 SER A O 1
ATOM 1153 N N . ARG A 1 139 ? -6.142 -4.711 27.672 1.00 78.25 139 ARG A N 1
ATOM 1154 C CA . ARG A 1 139 ? -6.006 -5.355 26.356 1.00 78.25 139 ARG A CA 1
ATOM 1155 C C . ARG A 1 139 ? -7.362 -5.570 25.680 1.00 78.25 139 ARG A C 1
ATOM 1157 O O . ARG A 1 139 ? -7.462 -5.458 24.464 1.00 78.25 139 ARG A O 1
ATOM 1164 N N . LYS A 1 140 ? -8.407 -5.845 26.467 1.00 87.19 140 LYS A N 1
ATOM 1165 C CA . LYS A 1 140 ? -9.786 -5.927 25.974 1.00 87.19 140 LYS A CA 1
ATOM 1166 C C . LYS A 1 140 ? -10.213 -4.600 25.343 1.00 87.19 140 LYS A C 1
ATOM 1168 O O . LYS A 1 140 ? -10.605 -4.586 24.187 1.00 87.19 140 LYS A O 1
ATOM 1173 N N . LYS A 1 141 ? -9.996 -3.486 26.048 1.00 87.88 141 LYS A N 1
ATOM 1174 C CA . LYS A 1 141 ? -10.343 -2.147 25.563 1.00 87.88 141 LYS A CA 1
ATOM 1175 C C . LYS A 1 141 ? -9.637 -1.775 24.259 1.00 87.88 141 LYS A C 1
ATOM 1177 O O . LYS A 1 141 ? -10.274 -1.222 23.377 1.00 87.88 141 LYS A O 1
ATOM 1182 N N . ALA A 1 142 ? -8.353 -2.103 24.107 1.00 88.50 142 ALA A N 1
ATOM 1183 C CA . ALA A 1 142 ? -7.647 -1.863 22.845 1.00 88.50 142 ALA A CA 1
ATOM 1184 C C . ALA A 1 142 ? -8.321 -2.592 21.667 1.00 88.50 142 ALA A C 1
ATOM 1186 O O . ALA A 1 142 ? -8.475 -2.019 20.592 1.00 88.50 142 ALA A O 1
ATOM 1187 N N . ASN A 1 143 ? -8.759 -3.838 21.874 1.00 89.19 143 ASN A N 1
ATOM 1188 C CA . ASN A 1 143 ? -9.479 -4.602 20.855 1.00 89.19 143 ASN A CA 1
ATOM 1189 C C . ASN A 1 143 ? -10.896 -4.072 20.605 1.00 89.19 143 ASN A C 1
ATOM 1191 O O . ASN A 1 143 ? -11.318 -4.045 19.454 1.00 89.19 143 ASN A O 1
ATOM 1195 N N . ASP A 1 144 ? -11.595 -3.604 21.641 1.00 91.31 144 ASP A N 1
ATOM 1196 C CA . ASP A 1 144 ? -12.907 -2.962 21.495 1.00 91.31 144 ASP A CA 1
ATOM 1197 C C . ASP A 1 144 ? -12.796 -1.689 20.628 1.00 91.31 144 ASP A C 1
ATOM 1199 O O . ASP A 1 144 ? -13.576 -1.505 19.695 1.00 91.31 144 ASP A O 1
ATOM 1203 N N . ILE A 1 145 ? -11.768 -0.860 20.867 1.00 92.19 145 ILE A N 1
ATOM 1204 C CA . ILE A 1 145 ? -11.464 0.336 20.058 1.00 92.19 145 ILE A CA 1
ATOM 1205 C C . ILE A 1 145 ? -11.131 -0.063 18.611 1.00 92.19 145 ILE A C 1
ATOM 1207 O O . ILE A 1 145 ? -11.626 0.555 17.667 1.00 92.19 145 ILE A O 1
ATOM 1211 N N . ALA A 1 146 ? -10.328 -1.114 18.413 1.00 90.88 146 ALA A N 1
ATOM 1212 C CA . ALA A 1 146 ? -10.014 -1.619 17.078 1.00 90.88 146 ALA A CA 1
ATOM 1213 C C . ALA A 1 146 ? -11.279 -2.096 16.343 1.00 90.88 146 ALA A C 1
ATOM 1215 O O . ALA A 1 146 ? -11.508 -1.714 15.199 1.00 90.88 146 ALA A O 1
ATOM 1216 N N . GLN A 1 147 ? -12.143 -2.871 17.002 1.00 91.12 147 GLN A N 1
ATOM 1217 C CA . GLN A 1 147 ? -13.407 -3.344 16.435 1.00 91.12 147 GLN A CA 1
ATOM 1218 C C . GLN A 1 147 ? -14.345 -2.179 16.077 1.00 91.12 147 GLN A C 1
ATOM 1220 O O . GLN A 1 147 ? -14.986 -2.204 15.023 1.00 91.12 147 GLN A O 1
ATOM 1225 N N . GLU A 1 148 ? -14.405 -1.139 16.912 1.00 92.69 148 GLU A N 1
ATOM 1226 C CA . GLU A 1 148 ? -15.163 0.080 16.622 1.00 92.69 148 GLU A CA 1
ATOM 1227 C C . GLU A 1 148 ? -14.627 0.799 15.375 1.00 92.69 148 GLU A C 1
ATOM 1229 O O . GLU A 1 148 ? -15.412 1.213 14.515 1.00 92.69 148 GLU A O 1
ATOM 1234 N N . CYS A 1 149 ? -13.301 0.887 15.246 1.00 92.81 149 CYS A N 1
ATOM 1235 C CA . CYS A 1 149 ? -12.623 1.460 14.089 1.00 92.81 149 CYS A CA 1
ATOM 1236 C C . CYS A 1 149 ? -12.947 0.695 12.795 1.00 92.81 149 CYS A C 1
ATOM 1238 O O . CYS A 1 149 ? -13.337 1.305 11.800 1.00 92.81 149 CYS A O 1
ATOM 1240 N N . LEU A 1 150 ? -12.892 -0.641 12.823 1.00 90.62 150 LEU A N 1
ATOM 1241 C CA . LEU A 1 150 ? -13.271 -1.487 11.683 1.00 90.62 150 LEU A CA 1
ATOM 1242 C C . LEU A 1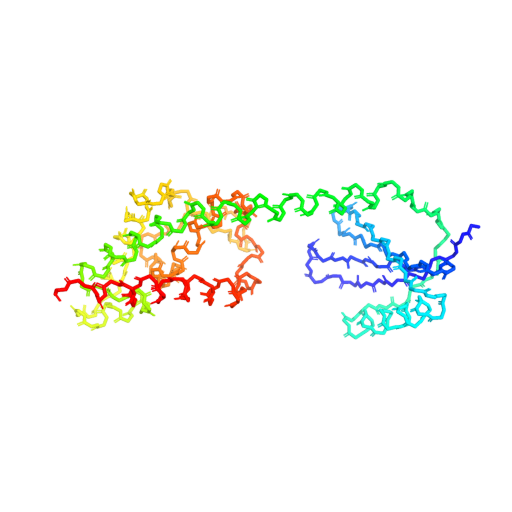 150 ? -14.743 -1.300 11.298 1.00 90.62 150 LEU A C 1
ATOM 1244 O O . LEU A 1 150 ? -15.076 -1.200 10.118 1.00 90.62 150 LEU A O 1
ATOM 1248 N N . GLY A 1 151 ? -15.634 -1.211 12.290 1.00 90.75 151 GLY A N 1
ATOM 1249 C CA . GLY A 1 151 ? -17.049 -0.939 12.050 1.00 90.75 151 GLY A CA 1
ATOM 1250 C C . GLY A 1 151 ? -17.287 0.444 11.438 1.00 90.75 151 GLY A C 1
ATOM 1251 O O . GLY A 1 151 ? -18.188 0.603 10.614 1.00 90.75 151 GLY A O 1
ATOM 1252 N N . LEU A 1 152 ? -16.492 1.446 11.822 1.00 92.19 152 LEU A N 1
ATOM 1253 C CA . LEU A 1 152 ? -16.530 2.769 11.205 1.00 92.19 152 LEU A CA 1
ATOM 1254 C C . LEU A 1 152 ? -16.051 2.711 9.754 1.00 92.19 152 LEU A C 1
ATOM 1256 O O . LEU A 1 152 ? -16.775 3.181 8.883 1.00 92.19 152 LEU A O 1
ATOM 1260 N N . ALA A 1 153 ? -14.913 2.065 9.495 1.00 89.38 153 ALA A N 1
ATOM 1261 C CA . ALA A 1 153 ? -14.372 1.888 8.151 1.00 89.38 153 ALA A CA 1
ATOM 1262 C C . ALA A 1 153 ? -15.361 1.169 7.219 1.00 89.38 153 ALA A C 1
ATOM 1264 O O . ALA A 1 153 ? -15.537 1.580 6.077 1.00 89.38 153 ALA A O 1
ATOM 1265 N N . TYR A 1 154 ? -16.089 0.162 7.711 1.00 88.44 154 TYR A N 1
ATOM 1266 C CA . TYR A 1 154 ? -17.161 -0.470 6.940 1.00 88.44 154 TYR A CA 1
ATOM 1267 C C . TYR A 1 154 ? -18.268 0.521 6.551 1.00 88.44 154 TYR A C 1
ATOM 1269 O O . TYR A 1 154 ? -18.700 0.546 5.403 1.00 88.44 154 TYR A O 1
ATOM 1277 N N . ARG A 1 155 ? -18.715 1.377 7.478 1.00 89.56 155 ARG A N 1
ATOM 1278 C CA . ARG A 1 155 ? -19.795 2.343 7.209 1.00 89.56 155 ARG A CA 1
ATOM 1279 C C . ARG A 1 155 ? -19.371 3.490 6.295 1.00 89.56 155 ARG A C 1
ATOM 1281 O O . ARG A 1 155 ? -20.181 3.936 5.491 1.00 89.56 155 ARG A O 1
ATOM 1288 N N . THR A 1 156 ? -18.148 3.994 6.447 1.00 88.06 156 THR A N 1
ATOM 1289 C CA . THR A 1 156 ? -17.675 5.181 5.717 1.00 88.06 156 THR A CA 1
ATOM 1290 C C . THR A 1 156 ? -16.986 4.824 4.407 1.00 88.06 156 THR A C 1
ATOM 1292 O O . THR A 1 156 ? -17.177 5.510 3.406 1.00 88.06 156 THR A O 1
ATOM 1295 N N . LEU A 1 157 ? -16.209 3.740 4.392 1.00 83.44 157 LEU A N 1
ATOM 1296 C CA . LEU A 1 157 ? -15.420 3.311 3.235 1.00 83.44 157 LEU A CA 1
ATOM 1297 C C . LEU A 1 157 ? -16.093 2.163 2.468 1.00 83.44 157 LEU A C 1
ATOM 1299 O O . LEU A 1 157 ? -15.726 1.903 1.327 1.00 83.44 157 LEU A O 1
ATOM 1303 N N . GLY A 1 158 ? -17.092 1.489 3.053 1.00 82.19 158 GLY A N 1
ATOM 1304 C CA . GLY A 1 158 ? -17.758 0.337 2.431 1.00 82.19 158 GLY A CA 1
ATOM 1305 C C . GLY A 1 158 ? -16.902 -0.931 2.423 1.00 82.19 158 GLY A C 1
ATOM 1306 O O . GLY A 1 158 ? -17.220 -1.877 1.706 1.00 82.19 158 GLY A O 1
ATOM 1307 N N . VAL A 1 159 ? -15.801 -0.951 3.182 1.00 78.12 159 VAL A N 1
ATOM 1308 C CA . VAL A 1 159 ? -14.845 -2.061 3.184 1.00 78.12 159 VAL A CA 1
ATOM 1309 C C . VAL A 1 159 ? -15.162 -3.034 4.300 1.00 78.12 159 VAL A C 1
ATOM 1311 O O . VAL A 1 159 ? -15.146 -2.677 5.478 1.00 78.12 159 VAL A O 1
ATOM 1314 N N . ASP A 1 160 ? -15.399 -4.288 3.922 1.00 78.06 160 ASP A N 1
ATOM 1315 C CA . ASP A 1 160 ? -15.618 -5.351 4.885 1.00 78.06 160 ASP A CA 1
ATOM 1316 C C . ASP A 1 160 ? -14.295 -5.975 5.366 1.00 78.06 160 ASP A C 1
ATOM 1318 O O . ASP A 1 160 ? -13.413 -6.377 4.595 1.00 78.06 160 ASP A O 1
ATOM 1322 N N . PHE A 1 161 ? -14.178 -6.064 6.686 1.00 75.12 161 PHE A N 1
ATOM 1323 C CA . PHE A 1 161 ? -13.085 -6.691 7.414 1.00 75.12 161 PHE A CA 1
ATOM 1324 C C . PHE A 1 161 ? -13.535 -7.990 8.091 1.00 75.12 161 PHE A C 1
ATOM 1326 O O . PHE A 1 161 ? -12.880 -8.426 9.030 1.00 75.12 161 PHE A O 1
ATOM 1333 N N . THR A 1 162 ? -14.651 -8.599 7.681 1.00 59.66 162 THR A N 1
ATOM 1334 C CA . THR A 1 162 ? -15.134 -9.878 8.224 1.00 59.66 162 THR A CA 1
ATOM 1335 C C . THR A 1 162 ? -14.343 -11.077 7.695 1.00 59.66 162 THR A C 1
ATOM 1337 O O . THR A 1 162 ? -14.064 -11.976 8.473 1.00 59.66 162 THR A O 1
ATOM 1340 N N . GLY A 1 163 ? -13.869 -11.078 6.442 1.00 53.03 163 GLY A N 1
ATOM 1341 C CA . GLY A 1 163 ? -13.030 -12.145 5.851 1.00 53.03 163 GLY A CA 1
ATOM 1342 C C . GLY A 1 163 ? -11.556 -12.107 6.286 1.00 53.03 163 GLY A C 1
ATOM 1343 O O . GLY A 1 163 ? -10.668 -11.949 5.456 1.00 53.03 163 GLY A O 1
ATOM 1344 N N . ARG A 1 164 ? -11.304 -12.152 7.597 1.00 56.91 164 ARG A N 1
ATOM 1345 C CA . ARG A 1 164 ? -10.027 -11.851 8.276 1.00 56.91 164 ARG A CA 1
ATOM 1346 C C . ARG A 1 164 ? -8.962 -12.930 8.084 1.00 56.91 164 ARG A C 1
ATOM 1348 O O . ARG A 1 164 ? -8.658 -13.621 9.042 1.00 56.91 164 ARG A O 1
ATOM 1355 N N . THR A 1 165 ? -8.407 -13.097 6.894 1.00 48.88 165 THR A N 1
ATOM 1356 C CA . THR A 1 165 ? -7.426 -14.158 6.629 1.00 48.88 165 THR A CA 1
ATOM 1357 C C . THR A 1 165 ? -6.000 -13.710 6.938 1.00 48.88 165 THR A C 1
ATOM 1359 O O . THR A 1 165 ? -5.411 -12.969 6.159 1.00 48.88 165 THR A O 1
ATOM 1362 N N . VAL A 1 166 ? -5.437 -14.168 8.056 1.00 49.38 166 VAL A N 1
ATOM 1363 C CA . VAL A 1 166 ? -3.977 -14.278 8.206 1.00 49.38 166 VAL A CA 1
ATOM 1364 C C . VAL A 1 166 ? -3.599 -15.635 7.648 1.00 49.38 166 VAL A C 1
ATOM 1366 O O . VAL A 1 166 ? -4.282 -16.614 7.949 1.00 49.38 166 VAL A O 1
ATOM 1369 N N . ILE A 1 167 ? -2.567 -15.704 6.823 1.00 43.62 167 ILE A N 1
ATOM 1370 C CA . ILE A 1 167 ? -2.030 -17.001 6.443 1.00 43.62 167 ILE A CA 1
ATOM 1371 C C . ILE A 1 167 ? -1.022 -17.388 7.518 1.00 43.62 167 ILE A C 1
ATOM 1373 O O . ILE A 1 167 ? -0.158 -16.604 7.905 1.00 43.62 167 ILE A O 1
ATOM 1377 N N . ASP A 1 168 ? -1.251 -18.556 8.100 1.00 45.34 168 ASP A N 1
ATOM 1378 C CA . ASP A 1 168 ? -0.328 -19.178 9.035 1.00 45.34 168 ASP A CA 1
ATOM 1379 C C . ASP A 1 168 ? 0.874 -19.715 8.246 1.00 45.34 168 ASP A C 1
ATOM 1381 O O . ASP A 1 168 ? 0.723 -20.705 7.528 1.00 45.34 168 ASP A O 1
ATOM 1385 N N . GLU A 1 169 ? 2.036 -19.065 8.368 1.00 39.94 169 GLU A N 1
ATOM 1386 C CA . GLU A 1 169 ? 3.299 -19.467 7.721 1.00 39.94 169 GLU A CA 1
ATOM 1387 C C . GLU A 1 169 ? 3.666 -20.937 8.005 1.00 39.94 169 GLU A C 1
ATOM 1389 O O . GLU A 1 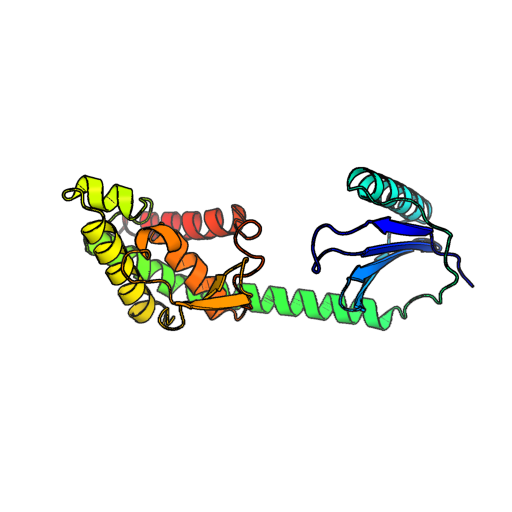169 ? 4.317 -21.584 7.190 1.00 39.94 169 GLU A O 1
ATOM 1394 N N . GLU A 1 170 ? 3.217 -21.502 9.132 1.00 38.47 170 GLU A N 1
ATOM 1395 C CA . GLU A 1 170 ? 3.553 -22.867 9.544 1.00 38.47 170 GLU A CA 1
ATOM 1396 C C . GLU A 1 170 ? 2.598 -23.923 8.941 1.00 38.47 170 GLU A C 1
ATOM 1398 O O . GLU A 1 170 ? 2.952 -25.100 8.838 1.00 38.47 170 GLU A O 1
ATOM 1403 N N . HIS A 1 171 ? 1.398 -23.524 8.489 1.00 39.81 171 HIS A N 1
ATOM 1404 C CA . HIS A 1 171 ? 0.343 -24.462 8.068 1.00 39.81 171 HIS A CA 1
ATOM 1405 C C . HIS A 1 171 ? -0.372 -24.108 6.750 1.00 39.81 171 HIS A C 1
ATOM 1407 O O . HIS A 1 171 ? -1.247 -24.863 6.323 1.00 39.81 171 HIS A O 1
ATOM 1413 N N . GLY A 1 172 ? -0.069 -22.973 6.107 1.00 38.88 172 GLY A N 1
ATOM 1414 C CA . GLY A 1 172 ? -0.723 -22.531 4.864 1.00 38.88 172 GLY A CA 1
ATOM 1415 C C . GLY A 1 172 ? -2.237 -22.322 5.004 1.00 38.88 172 GLY A C 1
ATOM 1416 O O . GLY A 1 172 ? -2.985 -22.422 4.028 1.00 38.88 172 GLY A O 1
ATOM 1417 N N . THR A 1 173 ? -2.723 -22.088 6.229 1.00 40.94 173 THR A N 1
ATOM 1418 C CA . THR A 1 173 ? -4.163 -22.016 6.513 1.00 40.94 173 THR A CA 1
ATOM 1419 C C . THR A 1 173 ? -4.615 -20.567 6.635 1.00 40.94 173 THR A C 1
ATOM 1421 O O . THR A 1 173 ? -4.023 -19.790 7.379 1.00 40.94 173 THR A O 1
ATOM 1424 N N . LEU A 1 174 ? -5.716 -20.220 5.960 1.00 49.84 174 LEU A N 1
ATOM 1425 C CA . LEU A 1 174 ? -6.429 -18.950 6.125 1.00 49.84 174 LEU A CA 1
ATOM 1426 C C . LEU A 1 174 ? -7.092 -18.913 7.517 1.00 49.84 174 LEU A C 1
ATOM 1428 O O . LEU A 1 174 ? -8.217 -19.381 7.704 1.00 49.84 174 LEU A O 1
ATOM 1432 N N . GLY A 1 175 ? -6.380 -18.397 8.515 1.00 51.50 175 GLY A N 1
ATOM 1433 C CA . GLY A 1 175 ? -6.854 -18.258 9.888 1.00 51.50 175 GLY A CA 1
ATOM 1434 C C . GLY A 1 175 ? -7.627 -16.958 10.096 1.00 51.50 175 GLY A C 1
ATOM 1435 O O . GLY A 1 175 ? -7.216 -15.907 9.615 1.00 51.50 175 GLY A O 1
ATOM 1436 N N . TRP A 1 176 ? -8.734 -17.019 10.842 1.00 63.78 176 TRP A N 1
ATOM 1437 C CA . TRP A 1 176 ? -9.515 -15.842 11.231 1.00 63.78 176 TRP A CA 1
ATOM 1438 C C . TRP A 1 176 ? -8.786 -15.039 12.314 1.00 63.78 176 TRP A C 1
ATOM 1440 O O . TRP A 1 176 ? -8.487 -15.595 13.374 1.00 63.78 176 TRP A O 1
ATOM 1450 N N . ILE A 1 177 ? -8.578 -13.730 12.110 1.00 71.38 177 ILE A N 1
ATOM 1451 C CA . ILE A 1 177 ? -8.107 -12.844 13.193 1.00 71.38 177 ILE A CA 1
ATOM 1452 C C . ILE A 1 177 ? -9.140 -12.870 14.319 1.00 71.38 177 ILE A C 1
ATOM 1454 O O . ILE A 1 177 ? -10.287 -12.424 14.160 1.00 71.38 177 ILE A O 1
ATOM 1458 N N . ARG A 1 178 ? -8.719 -13.388 15.471 1.00 77.31 178 ARG A N 1
ATOM 1459 C CA . ARG A 1 178 ? -9.572 -13.506 16.650 1.00 77.31 178 ARG A CA 1
ATOM 1460 C C . ARG A 1 178 ? -9.832 -12.120 17.233 1.00 77.31 178 ARG A C 1
ATOM 1462 O O . ARG A 1 178 ? -8.985 -11.232 17.168 1.00 77.31 178 ARG A O 1
ATOM 1469 N N . GLU A 1 179 ? -10.996 -11.931 17.851 1.00 79.88 179 GLU A N 1
ATOM 1470 C CA . GLU A 1 179 ? -11.404 -10.623 18.393 1.00 79.88 179 GLU A CA 1
ATOM 1471 C C . GLU A 1 179 ? -10.384 -10.032 19.379 1.00 79.88 179 GLU A C 1
ATOM 1473 O O . GLU A 1 179 ? -10.182 -8.824 19.417 1.00 79.88 179 GLU A O 1
ATOM 1478 N N . TYR A 1 180 ? -9.675 -10.875 20.134 1.00 80.19 180 TYR A N 1
ATOM 1479 C CA . TYR A 1 180 ? -8.663 -10.436 21.099 1.00 80.19 180 TYR A CA 1
ATOM 1480 C C . TYR A 1 180 ? -7.306 -10.042 20.472 1.00 80.19 180 TYR A C 1
ATOM 1482 O O . TYR A 1 180 ? -6.379 -9.651 21.200 1.00 80.19 180 TYR A O 1
ATOM 1490 N N . GLU A 1 181 ? -7.170 -10.1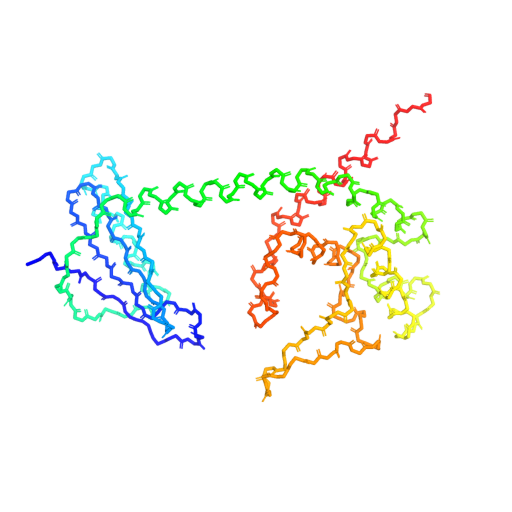53 19.149 1.00 81.94 181 GLU A N 1
ATOM 1491 C CA . GLU A 1 181 ? -5.946 -9.872 18.383 1.00 81.94 181 GLU A CA 1
ATOM 1492 C C . GLU A 1 181 ? -6.091 -8.679 17.439 1.00 81.94 181 GLU A C 1
ATOM 1494 O O . GLU A 1 181 ? -5.103 -8.248 16.848 1.00 81.94 181 GLU A O 1
ATOM 1499 N N . LEU A 1 182 ? -7.286 -8.095 17.336 1.00 83.75 182 LEU A N 1
ATOM 1500 C CA . LEU A 1 182 ? -7.582 -6.993 16.422 1.00 83.75 182 LEU A CA 1
ATOM 1501 C C . LEU A 1 182 ? -6.655 -5.798 16.624 1.00 83.75 182 LEU A C 1
ATOM 1503 O O . LEU A 1 182 ? -6.093 -5.289 15.661 1.00 83.75 182 LEU A O 1
ATOM 1507 N N . ALA A 1 183 ? -6.439 -5.381 17.871 1.00 83.75 183 ALA A N 1
ATOM 1508 C CA . ALA A 1 183 ? -5.561 -4.258 18.182 1.00 83.75 183 ALA A CA 1
ATOM 1509 C C . ALA A 1 183 ? -4.097 -4.533 17.820 1.00 83.75 183 ALA A C 1
ATOM 1511 O O . ALA A 1 183 ? -3.361 -3.608 17.490 1.00 83.75 183 ALA A O 1
ATOM 1512 N N . LYS A 1 184 ? -3.674 -5.803 17.883 1.00 81.38 184 LYS A N 1
ATOM 1513 C CA . LYS A 1 184 ? -2.320 -6.228 17.507 1.00 81.38 184 LYS A CA 1
ATOM 1514 C C . LYS A 1 184 ? -2.167 -6.263 15.987 1.00 81.38 184 LYS A C 1
ATOM 1516 O O . LYS A 1 184 ? -1.155 -5.802 15.481 1.00 81.38 184 LYS A O 1
ATOM 1521 N N . PHE A 1 185 ? -3.165 -6.793 15.286 1.00 80.44 185 PHE A N 1
ATOM 1522 C CA . PHE A 1 185 ? -3.135 -6.934 13.835 1.00 80.44 185 PHE A CA 1
ATOM 1523 C C . PHE A 1 185 ? -3.296 -5.583 13.131 1.00 80.44 185 PHE A C 1
ATOM 1525 O O . PHE A 1 185 ? -2.451 -5.181 12.340 1.00 80.44 185 PHE A O 1
ATOM 1532 N N . TYR A 1 186 ? -4.362 -4.850 13.455 1.00 81.12 186 TYR A N 1
ATOM 1533 C CA . TYR A 1 186 ? -4.686 -3.594 12.787 1.00 81.12 186 TYR A CA 1
ATOM 1534 C C . TYR A 1 186 ? -3.904 -2.404 13.326 1.00 81.12 186 TYR A C 1
ATOM 1536 O O . TYR A 1 186 ? -3.829 -1.418 12.621 1.00 81.12 186 TYR A O 1
ATOM 1544 N N . GLN A 1 187 ? -3.282 -2.486 14.505 1.00 82.50 187 GLN A N 1
ATOM 1545 C CA . GLN A 1 187 ? -2.362 -1.497 15.095 1.00 82.50 187 GLN A CA 1
ATOM 1546 C C . GLN A 1 187 ? -2.925 -0.084 15.348 1.00 82.50 187 GLN A C 1
ATOM 1548 O O . GLN A 1 187 ? -2.849 0.389 16.482 1.00 82.50 187 GLN A O 1
ATOM 1553 N N . SER A 1 188 ? -3.480 0.599 14.346 1.00 87.19 188 SER A N 1
ATOM 1554 C CA . SER A 1 188 ? -3.983 1.972 14.412 1.00 87.19 188 SER A CA 1
ATOM 1555 C C . SER A 1 188 ? -5.127 2.237 13.412 1.00 87.19 188 SER A C 1
ATOM 1557 O O . SER A 1 188 ? -5.302 1.491 12.444 1.00 87.19 188 SER A O 1
ATOM 1559 N N . PRO A 1 189 ? -5.889 3.332 13.593 1.00 88.00 189 PRO A N 1
ATOM 1560 C CA . PRO A 1 189 ? -6.890 3.788 12.624 1.00 88.00 189 PRO A CA 1
ATOM 1561 C C . PRO A 1 189 ? -6.309 4.101 11.241 1.00 88.00 189 PRO A C 1
ATOM 1563 O O . PRO A 1 189 ? -6.947 3.828 10.227 1.00 88.00 189 PRO A O 1
ATOM 1566 N N . LEU A 1 190 ? -5.085 4.636 11.192 1.00 83.19 190 LEU A N 1
ATOM 1567 C CA . LEU A 1 190 ? -4.361 4.882 9.942 1.00 83.19 190 LEU A CA 1
ATOM 1568 C C . LEU A 1 190 ? -4.095 3.583 9.177 1.00 83.19 190 LEU A C 1
ATOM 1570 O O . LEU A 1 190 ? -4.341 3.512 7.977 1.00 83.19 190 LEU A O 1
ATOM 1574 N N . HIS A 1 191 ? -3.658 2.536 9.874 1.00 81.31 191 HIS A N 1
ATOM 1575 C CA . HIS A 1 191 ? -3.404 1.242 9.250 1.00 81.31 191 HIS A CA 1
ATOM 1576 C C . HIS A 1 191 ? -4.710 0.583 8.761 1.00 81.31 191 HIS A C 1
ATOM 1578 O O . HIS A 1 191 ? -4.736 0.002 7.679 1.00 81.31 191 HIS A O 1
ATOM 1584 N N . VAL A 1 192 ? -5.833 0.772 9.468 1.00 85.94 192 VAL A N 1
ATOM 1585 C CA . VAL A 1 192 ? -7.170 0.375 8.978 1.00 85.94 192 VAL A CA 1
ATOM 1586 C C . VAL A 1 192 ? -7.553 1.118 7.693 1.00 85.94 192 VAL A C 1
ATOM 1588 O O . VAL A 1 192 ? -8.004 0.483 6.740 1.00 85.94 192 VAL A O 1
ATOM 1591 N N . ALA A 1 193 ? -7.374 2.442 7.648 1.00 83.12 193 ALA A N 1
ATOM 1592 C CA . ALA A 1 193 ? -7.670 3.248 6.463 1.00 83.12 193 ALA A CA 1
ATOM 1593 C C . ALA A 1 193 ? -6.811 2.832 5.259 1.00 83.12 193 ALA A C 1
ATOM 1595 O O . ALA A 1 193 ? -7.318 2.740 4.142 1.00 83.12 193 ALA A O 1
ATOM 1596 N N . TRP A 1 194 ? -5.540 2.508 5.496 1.00 76.81 194 TRP A N 1
ATOM 1597 C CA . TRP A 1 194 ? -4.640 1.997 4.468 1.00 76.81 194 TRP A CA 1
ATOM 1598 C C . TRP A 1 194 ? -5.114 0.649 3.904 1.00 76.81 194 TRP A C 1
ATOM 1600 O O . TRP A 1 194 ? -5.305 0.530 2.693 1.00 76.81 194 TRP A O 1
ATOM 1610 N N . ILE A 1 195 ? -5.421 -0.334 4.763 1.00 76.88 195 ILE A N 1
ATOM 1611 C CA . ILE A 1 195 ? -5.971 -1.630 4.316 1.00 76.88 195 ILE A CA 1
ATOM 1612 C C . ILE A 1 195 ? -7.280 -1.421 3.544 1.00 76.88 195 ILE A C 1
ATOM 1614 O O . ILE A 1 195 ? -7.542 -2.110 2.556 1.00 76.88 195 ILE A O 1
ATOM 1618 N N . ALA A 1 196 ? -8.114 -0.472 3.980 1.00 79.81 196 ALA A N 1
ATOM 1619 C CA . ALA A 1 196 ? -9.345 -0.140 3.280 1.00 79.81 196 ALA A CA 1
ATOM 1620 C C . ALA A 1 196 ? -9.079 0.388 1.865 1.00 79.81 196 ALA A C 1
ATOM 1622 O O . ALA A 1 196 ? -9.731 -0.071 0.930 1.00 79.81 196 ALA A O 1
ATOM 1623 N N . CYS A 1 197 ? -8.102 1.282 1.694 1.00 74.50 197 CYS A N 1
ATOM 1624 C CA . CYS A 1 197 ? -7.677 1.746 0.372 1.00 74.50 197 CYS A CA 1
ATOM 1625 C C . CYS A 1 197 ? -7.230 0.565 -0.491 1.00 74.50 197 CYS A C 1
ATOM 1627 O O . CYS A 1 197 ? -7.829 0.312 -1.533 1.00 74.50 197 CYS A O 1
ATOM 1629 N N . ALA A 1 198 ? -6.282 -0.241 -0.006 1.00 70.56 198 ALA A N 1
ATOM 1630 C CA . ALA A 1 198 ? -5.769 -1.398 -0.741 1.00 70.56 198 ALA A CA 1
ATOM 1631 C C . ALA A 1 198 ? -6.884 -2.373 -1.186 1.00 70.56 198 ALA A C 1
ATOM 1633 O O . ALA A 1 198 ? -6.878 -2.881 -2.311 1.00 70.56 198 ALA A O 1
ATOM 1634 N N . LYS A 1 199 ? -7.896 -2.599 -0.334 1.00 72.69 199 LYS A N 1
ATOM 1635 C CA . LYS A 1 199 ? -9.077 -3.410 -0.674 1.00 72.69 199 LYS A CA 1
ATOM 1636 C C . LYS A 1 199 ? -9.981 -2.762 -1.721 1.00 72.69 199 LYS A C 1
ATOM 1638 O O . LYS A 1 199 ? -10.434 -3.464 -2.622 1.00 72.69 199 LYS A O 1
ATOM 1643 N N . MET A 1 200 ? -10.242 -1.457 -1.629 1.00 69.25 200 MET A N 1
ATOM 1644 C CA . MET A 1 200 ? -11.038 -0.730 -2.631 1.00 69.25 200 MET A CA 1
ATOM 1645 C C . MET A 1 200 ? -10.394 -0.776 -4.024 1.00 69.25 200 MET A C 1
ATOM 1647 O O . MET A 1 200 ? -11.111 -0.760 -5.022 1.00 69.25 200 MET A O 1
ATOM 1651 N N . HIS A 1 201 ? -9.068 -0.903 -4.093 1.00 62.44 201 HIS A N 1
ATOM 1652 C CA . HIS A 1 201 ? -8.311 -0.964 -5.345 1.00 62.44 201 HIS A CA 1
ATOM 1653 C C . HIS A 1 201 ? -8.121 -2.386 -5.901 1.00 62.44 201 HIS A C 1
ATOM 1655 O O . HIS A 1 201 ? -7.516 -2.561 -6.956 1.00 62.44 201 HIS A O 1
ATOM 1661 N N . GLY A 1 202 ? -8.638 -3.422 -5.227 1.00 56.75 202 GLY A N 1
ATOM 1662 C CA . GLY A 1 202 ? -8.483 -4.814 -5.672 1.00 56.75 202 GLY A CA 1
ATOM 1663 C C . GLY A 1 202 ? -7.038 -5.331 -5.619 1.00 56.75 202 GLY A C 1
ATOM 1664 O O . GLY A 1 202 ? -6.733 -6.371 -6.208 1.00 56.75 202 GLY A O 1
ATOM 1665 N N . GLU A 1 203 ? -6.161 -4.619 -4.910 1.00 54.09 203 GLU A N 1
ATOM 1666 C CA . GLU A 1 203 ? -4.739 -4.947 -4.736 1.00 54.09 203 GLU A CA 1
ATOM 1667 C C . GLU A 1 203 ? -4.508 -5.939 -3.599 1.00 54.09 203 GLU A C 1
ATOM 1669 O O . GLU A 1 203 ? -3.436 -6.522 -3.475 1.00 54.09 203 GLU A O 1
ATOM 1674 N N . PHE A 1 204 ? -5.542 -6.194 -2.801 1.00 49.16 204 PHE A N 1
ATOM 1675 C CA . PHE A 1 204 ? -5.497 -7.129 -1.689 1.00 49.16 204 PHE A CA 1
ATOM 1676 C C . PHE A 1 204 ? -5.611 -8.584 -2.182 1.00 49.16 204 PHE A C 1
ATOM 1678 O O . PHE A 1 204 ? -6.641 -9.241 -2.020 1.00 49.16 204 PHE A O 1
ATOM 1685 N N . ARG A 1 205 ? -4.555 -9.086 -2.832 1.00 41.62 205 ARG A N 1
ATOM 1686 C CA . ARG A 1 205 ? -4.385 -10.504 -3.180 1.00 41.62 205 ARG A CA 1
ATOM 1687 C C . ARG A 1 205 ? -3.375 -11.124 -2.216 1.00 41.62 205 ARG A C 1
ATOM 1689 O O . ARG A 1 205 ? -2.186 -11.067 -2.474 1.00 41.62 205 ARG A O 1
ATOM 1696 N N . ASN A 1 206 ? -3.887 -11.733 -1.148 1.00 41.03 206 ASN A N 1
ATOM 1697 C CA . ASN A 1 206 ? -3.147 -12.476 -0.120 1.00 41.03 206 ASN A CA 1
ATOM 1698 C C . ASN A 1 206 ? -2.203 -11.638 0.765 1.00 41.03 206 ASN A C 1
ATOM 1700 O O . ASN A 1 206 ? -1.354 -10.889 0.305 1.00 41.03 206 ASN A O 1
ATOM 1704 N N . ILE A 1 207 ? -2.358 -11.803 2.081 1.00 42.75 207 ILE A N 1
ATOM 1705 C CA . ILE A 1 207 ? -1.514 -11.182 3.120 1.00 42.75 207 ILE A CA 1
ATOM 1706 C C . ILE A 1 207 ? -0.132 -11.872 3.223 1.00 42.75 207 ILE A C 1
ATOM 1708 O O . ILE A 1 207 ? 0.740 -11.364 3.919 1.00 42.75 207 ILE A O 1
ATOM 1712 N N . ASP A 1 208 ? 0.085 -12.975 2.495 1.00 35.06 208 ASP A N 1
ATOM 1713 C CA . ASP A 1 208 ? 1.258 -13.859 2.613 1.00 35.06 208 ASP A CA 1
ATOM 1714 C C . ASP A 1 208 ? 2.613 -13.170 2.404 1.00 35.06 208 ASP A C 1
ATOM 1716 O O . ASP A 1 208 ? 3.555 -13.477 3.117 1.00 35.06 208 ASP A O 1
ATOM 1720 N N . GLY A 1 209 ? 2.713 -12.190 1.503 1.00 35.69 209 GLY A N 1
ATOM 1721 C CA . GLY A 1 209 ? 3.981 -11.489 1.227 1.00 35.69 209 GLY A CA 1
ATOM 1722 C C . GLY A 1 209 ? 4.040 -10.039 1.717 1.00 35.69 209 GLY A C 1
ATOM 1723 O O . GLY A 1 209 ? 5.022 -9.337 1.499 1.00 35.69 209 GLY A O 1
ATOM 1724 N N . TYR A 1 210 ? 2.976 -9.529 2.344 1.00 38.75 210 TYR A N 1
ATOM 1725 C CA . TYR A 1 210 ? 2.754 -8.077 2.458 1.00 38.75 210 TYR A CA 1
ATOM 1726 C C . TYR A 1 210 ? 2.989 -7.496 3.856 1.00 38.75 210 TYR A C 1
ATOM 1728 O O . TYR A 1 210 ? 2.700 -6.322 4.094 1.00 38.75 210 TYR A O 1
ATOM 1736 N N . TRP A 1 211 ? 3.547 -8.279 4.781 1.00 40.31 211 TRP A N 1
ATOM 1737 C CA . TRP A 1 211 ? 3.850 -7.803 6.134 1.00 40.31 211 TRP A CA 1
ATOM 1738 C C . TRP A 1 211 ? 4.974 -6.758 6.185 1.00 40.31 211 TRP A C 1
ATOM 1740 O O . TRP A 1 211 ? 5.052 -6.014 7.165 1.00 40.31 211 TRP A O 1
ATOM 1750 N N . HIS A 1 212 ? 5.805 -6.652 5.137 1.00 35.53 212 HIS A N 1
ATOM 1751 C CA . HIS A 1 212 ? 7.001 -5.805 5.168 1.00 35.53 212 HIS A CA 1
ATOM 1752 C C . HIS A 1 212 ? 7.213 -4.847 3.983 1.00 35.53 212 HIS A C 1
ATOM 1754 O O . HIS A 1 212 ? 7.907 -3.850 4.172 1.00 35.53 212 HIS A O 1
ATOM 1760 N N . GLU A 1 213 ? 6.600 -5.047 2.810 1.00 36.59 213 GLU A N 1
ATOM 1761 C CA . GLU A 1 213 ? 6.990 -4.269 1.614 1.00 36.59 213 GLU A CA 1
ATOM 1762 C C . GLU A 1 213 ? 6.082 -3.092 1.230 1.00 36.59 213 GLU A C 1
ATOM 1764 O O . GLU A 1 213 ? 6.510 -2.226 0.471 1.00 36.59 213 GLU A O 1
ATOM 1769 N N . TRP A 1 214 ? 4.863 -2.982 1.770 1.00 40.56 214 TRP A N 1
ATOM 1770 C CA . TRP A 1 214 ? 3.933 -1.901 1.381 1.00 40.56 214 TRP A CA 1
ATOM 1771 C C . TRP A 1 214 ? 3.698 -0.849 2.461 1.00 40.56 214 TRP A C 1
ATOM 1773 O O . TRP A 1 214 ? 2.793 -0.020 2.365 1.00 40.56 214 TRP A O 1
ATOM 1783 N N . ALA A 1 215 ? 4.630 -0.771 3.411 1.00 40.44 215 ALA A N 1
ATOM 1784 C CA . ALA A 1 215 ? 4.952 0.472 4.099 1.00 40.44 215 ALA A CA 1
ATOM 1785 C C . ALA A 1 215 ? 5.654 1.442 3.130 1.00 40.44 215 ALA A C 1
ATOM 1787 O O . ALA A 1 215 ? 6.761 1.914 3.396 1.00 40.44 215 ALA A O 1
ATOM 1788 N N . ASN A 1 216 ? 5.029 1.743 1.987 1.00 44.31 216 ASN A N 1
ATOM 1789 C CA . ASN A 1 216 ? 5.480 2.841 1.158 1.00 44.31 216 ASN A CA 1
ATOM 1790 C C . ASN A 1 216 ? 5.126 4.112 1.939 1.00 44.31 216 ASN A C 1
ATOM 1792 O O . ASN A 1 216 ? 4.018 4.641 1.860 1.00 44.31 216 ASN A O 1
ATOM 1796 N N . LEU A 1 217 ? 6.070 4.545 2.781 1.00 45.28 217 LEU A N 1
ATOM 1797 C CA . LEU A 1 217 ? 6.017 5.759 3.598 1.00 45.28 217 LEU A CA 1
ATOM 1798 C C . LEU A 1 217 ? 5.518 6.961 2.787 1.00 45.28 217 LEU A C 1
ATOM 1800 O O . LEU A 1 217 ? 4.920 7.871 3.340 1.00 45.28 217 LEU A O 1
ATOM 1804 N N . GLU A 1 218 ? 5.718 6.948 1.471 1.00 48.59 218 GLU A N 1
ATOM 1805 C CA . GLU A 1 218 ? 5.241 7.962 0.542 1.00 48.59 218 GLU A CA 1
ATOM 1806 C C . GLU A 1 218 ? 3.706 8.020 0.418 1.00 48.59 218 GLU A C 1
ATOM 1808 O O . GLU A 1 218 ? 3.145 9.108 0.511 1.00 48.59 218 GLU A O 1
ATOM 1813 N N . GLU A 1 219 ? 2.998 6.891 0.303 1.00 52.38 219 GLU A N 1
ATOM 1814 C CA . GLU A 1 219 ? 1.521 6.864 0.288 1.00 52.38 219 GLU A CA 1
ATOM 1815 C C . GLU A 1 219 ? 0.944 7.184 1.674 1.00 52.38 219 GLU A C 1
ATOM 1817 O O . GLU A 1 219 ? -0.042 7.914 1.794 1.00 52.38 219 GLU A O 1
ATOM 1822 N N . TYR A 1 220 ? 1.620 6.720 2.731 1.00 54.69 220 TYR A N 1
ATOM 1823 C CA . TYR A 1 220 ? 1.353 7.120 4.114 1.00 54.69 220 TYR A CA 1
ATOM 1824 C C . TYR A 1 220 ? 1.454 8.645 4.285 1.00 54.69 220 TYR A C 1
ATOM 1826 O O . TYR A 1 220 ? 0.528 9.277 4.795 1.00 54.69 220 TYR A O 1
ATOM 1834 N N . HIS A 1 221 ? 2.534 9.259 3.794 1.00 58.09 221 HIS A N 1
ATOM 1835 C CA . HIS A 1 221 ? 2.734 10.703 3.854 1.00 58.09 221 HIS A CA 1
ATOM 1836 C C . HIS A 1 221 ? 1.764 11.460 2.951 1.00 58.09 221 HIS A C 1
ATOM 1838 O O . HIS A 1 221 ? 1.387 12.576 3.296 1.00 58.09 221 HIS A O 1
ATOM 1844 N N . GLN A 1 222 ? 1.325 10.889 1.829 1.00 61.12 222 GLN A N 1
ATOM 1845 C CA . GLN A 1 222 ? 0.308 11.497 0.970 1.00 61.12 222 GLN A CA 1
ATOM 1846 C C . GLN A 1 222 ? -1.069 11.498 1.639 1.00 61.12 222 GLN A C 1
ATOM 1848 O O . GLN A 1 222 ? -1.737 12.529 1.628 1.00 61.12 222 GLN A O 1
ATOM 1853 N N . LEU A 1 223 ? -1.470 10.397 2.280 1.00 57.97 223 LEU A N 1
ATOM 1854 C CA . LEU A 1 223 ? -2.718 10.317 3.045 1.00 57.97 223 LEU A CA 1
ATOM 1855 C C . LEU A 1 223 ? -2.693 11.226 4.280 1.00 57.97 223 LEU A C 1
ATOM 1857 O O . LEU A 1 223 ? -3.657 11.948 4.536 1.00 57.97 223 LEU A O 1
ATOM 1861 N N . GLU A 1 224 ? -1.576 11.252 5.009 1.00 62.88 224 GLU A N 1
ATOM 1862 C CA . GLU A 1 224 ? -1.372 12.143 6.154 1.00 62.88 224 GLU A CA 1
ATOM 1863 C C . GLU A 1 224 ? -1.353 13.619 5.722 1.00 62.88 224 GLU A C 1
ATOM 1865 O O . GLU A 1 224 ? -1.989 14.463 6.355 1.00 62.88 224 GLU A O 1
ATOM 1870 N N . SER A 1 225 ? -0.683 13.945 4.612 1.00 64.12 225 SER A N 1
ATOM 1871 C CA . SER A 1 225 ? -0.637 15.306 4.060 1.00 64.12 225 SER A CA 1
ATOM 1872 C C . SER A 1 225 ? -1.993 15.753 3.527 1.00 64.12 225 SER A C 1
ATOM 1874 O O . SER A 1 225 ? -2.388 16.889 3.779 1.00 64.12 225 SER A O 1
ATOM 1876 N N . ALA A 1 226 ? -2.732 14.876 2.841 1.00 60.97 226 ALA A N 1
ATOM 1877 C CA . ALA A 1 226 ? -4.089 15.152 2.381 1.00 60.97 226 ALA A CA 1
ATOM 1878 C C . ALA A 1 226 ? -5.027 15.421 3.562 1.00 60.97 226 ALA A C 1
ATOM 1880 O O . ALA A 1 226 ? -5.766 16.405 3.556 1.00 60.97 226 ALA A O 1
ATOM 1881 N N . TRP A 1 227 ? -4.946 14.604 4.615 1.00 60.97 227 TRP A N 1
ATOM 1882 C CA . TRP A 1 227 ? -5.711 14.823 5.837 1.00 60.97 227 TRP A CA 1
ATOM 1883 C C . TRP A 1 227 ? -5.349 16.148 6.522 1.00 60.97 227 TRP A C 1
ATOM 1885 O O . TRP A 1 227 ? -6.239 16.933 6.859 1.00 60.97 227 TRP A O 1
ATOM 1895 N N . ASN A 1 228 ? -4.057 16.430 6.707 1.00 63.06 228 ASN A N 1
ATOM 1896 C CA . ASN A 1 228 ? -3.598 17.667 7.338 1.00 63.06 228 ASN A CA 1
ATOM 1897 C C . ASN A 1 228 ? -3.999 18.907 6.518 1.00 63.06 228 ASN A C 1
ATOM 1899 O O . ASN A 1 228 ? -4.409 19.910 7.099 1.00 63.06 228 ASN A O 1
ATOM 1903 N N . ALA A 1 229 ? -3.947 18.830 5.184 1.00 59.59 229 ALA A N 1
ATOM 1904 C CA . ALA A 1 229 ? -4.387 19.902 4.295 1.00 59.59 229 ALA A CA 1
ATOM 1905 C C . ALA A 1 229 ? -5.901 20.153 4.406 1.00 59.59 229 ALA A C 1
ATOM 1907 O O . ALA A 1 229 ? -6.315 21.296 4.594 1.00 59.59 229 ALA A O 1
ATOM 1908 N N . CYS A 1 230 ? -6.721 19.097 4.373 1.00 53.62 230 CYS A N 1
ATOM 1909 C CA . CYS A 1 230 ? -8.172 19.208 4.534 1.00 53.62 230 CYS A CA 1
ATOM 1910 C C . CYS A 1 230 ? -8.571 19.719 5.930 1.00 53.62 230 CYS A C 1
ATOM 1912 O O . CYS A 1 230 ? -9.481 20.541 6.048 1.00 53.62 230 CYS A O 1
ATOM 1914 N N . SER A 1 231 ? -7.870 19.281 6.979 1.00 51.91 231 SER A N 1
ATOM 1915 C CA . SER A 1 231 ? -8.123 19.703 8.365 1.00 51.91 231 SER A CA 1
ATOM 1916 C C . SER A 1 231 ? -7.767 21.174 8.597 1.00 51.91 231 SER A C 1
ATOM 1918 O O . SER A 1 231 ? -8.523 21.888 9.248 1.00 51.91 231 SER A O 1
ATOM 1920 N N . ALA A 1 232 ? -6.661 21.653 8.015 1.00 53.78 232 ALA A N 1
ATOM 1921 C CA . ALA A 1 232 ? -6.240 23.052 8.105 1.00 53.78 232 ALA A CA 1
ATOM 1922 C C . ALA A 1 232 ? -7.170 24.008 7.334 1.00 53.78 232 ALA A C 1
ATOM 1924 O O . ALA A 1 232 ? -7.365 25.147 7.744 1.00 53.78 232 ALA A O 1
ATOM 1925 N N . SER A 1 233 ? -7.792 23.547 6.243 1.00 50.88 233 SER A N 1
ATOM 1926 C CA . SER A 1 233 ? -8.775 24.340 5.486 1.00 50.88 233 SER A CA 1
ATOM 1927 C C . SER A 1 233 ? -10.154 24.466 6.155 1.00 50.88 233 SER A C 1
ATOM 1929 O O . SER A 1 233 ? -10.992 25.225 5.672 1.00 50.88 233 SER A O 1
ATOM 1931 N N . GLY A 1 234 ? -10.402 23.746 7.257 1.00 43.62 234 GLY A N 1
ATOM 1932 C CA . GLY A 1 234 ? -11.645 23.819 8.034 1.00 43.62 234 GLY A CA 1
ATOM 1933 C C . GLY A 1 234 ? -11.705 24.965 9.054 1.00 43.62 234 GLY A C 1
ATOM 1934 O O . GLY A 1 234 ? -12.788 25.277 9.546 1.00 43.62 234 GLY A O 1
ATOM 1935 N N . GLU A 1 235 ? -10.582 25.627 9.348 1.00 43.25 235 GLU A N 1
ATOM 1936 C CA . GLU A 1 235 ? -10.514 26.797 10.236 1.00 43.25 235 GLU A CA 1
ATOM 1937 C C . GLU A 1 235 ? -10.527 28.091 9.410 1.00 43.25 235 GLU A C 1
ATOM 1939 O O . GLU A 1 235 ? -9.526 28.783 9.251 1.00 43.25 235 GLU A O 1
ATOM 1944 N N . GLY A 1 236 ? -11.674 28.405 8.809 1.00 40.50 236 GLY A N 1
ATOM 1945 C CA . GLY A 1 236 ? -11.781 29.571 7.933 1.00 40.50 236 GLY A CA 1
ATOM 1946 C C . GLY A 1 236 ? -13.206 29.944 7.561 1.00 40.50 236 GLY A C 1
ATOM 1947 O O . GLY A 1 236 ? -13.475 30.238 6.402 1.00 40.50 236 GLY A O 1
ATOM 1948 N N . SER A 1 237 ? -14.143 29.890 8.507 1.00 37.84 237 SER A N 1
ATOM 1949 C CA . SER A 1 237 ? -15.457 30.533 8.364 1.00 37.84 237 SER A CA 1
ATOM 1950 C C . SER A 1 237 ? -16.067 30.816 9.735 1.00 37.84 237 SER A C 1
ATOM 1952 O O . SER A 1 237 ? -16.907 30.067 10.228 1.00 37.84 237 SER A O 1
ATOM 1954 N N . THR A 1 238 ? -15.634 31.928 10.323 1.00 36.59 238 THR A N 1
ATOM 1955 C CA . THR A 1 238 ? -16.444 32.780 11.206 1.00 36.59 238 THR A CA 1
ATOM 1956 C C . THR A 1 238 ? -16.178 34.221 10.832 1.00 36.59 238 THR A C 1
ATOM 1958 O O . THR A 1 238 ? -14.976 34.548 10.707 1.00 36.59 238 THR A O 1
#

Secondary structure (DSSP, 8-state):
-PEEEEEE---SSTTSEEEEEEEEETTEEEEEEEETTS-EEEEEEE-SSHHHHHHHHHHHHHHHHHTTPEE---EE-PPPPHHHHHHHHHHHHHHHHHHHHHHHHHHHHHHHHHHHHHHTT--TTS-HHHHHHHT---HHHHHHHHHHHHHHHHHHH-----S-EEEETTTTEEEE--GGGHHHHH-SHHHHHHHHHHHHTT----GGG-SSS---HHHHHHHHHHHHHHHHTTS---

Radius of gyration: 23.61 Å; chains: 1; bounding box: 47×57×63 Å

Foldseek 3Di:
DFWWWKWAADDPDQADFRIWTWDQDWQKIWIWTAGNVGDIDIAIDGHPGSVVNVVVRVVVVVVVVVVVIDTDGIDDDDDDDPVVNVVVVVVVVVLVVVLVVLCVVQLVLLLVLQVVCVVVVHHQPAQLQRRCVVVPDDLLSSLVNLVVLQVSCCVRLVDDCQQQFDQDPVPRDRDHQDSSCSSVVQGGSLSSSVVSSCVSSVVPDDPVPPPPDPVPVVVVVVSVVSNVVVVVVVPDDD

pLDDT: mean 73.53, std 16.88, range [35.06, 93.31]

Sequence (238 aa):
MPEWIRLTCEPDDEDEFRYAELLCEGNKLYIRCGRADGKETVEIKTLKTEESARRSLTTRINALRREGYLSDDPVDRPLPDASTADENRRRRQQEELMRREQLESAQPRLVDFFKQWNDKGYDHRLSFFQQAQLTGYSRKKANDIAQECLGLAYRTLGVDFTGRTVIDEEHGTLGWIREYELAKFYQSPLHVAWIACAKMHGEFRNIDGYWHEWANLEEYHQLESAWNACSASGEGST